Protein AF-A0AAV0GPU8-F1 (afdb_monomer_lite)

Foldseek 3Di:
DDDDDDDDDDPPPPPPPPPPVQPPFPKDKDKFKDPKDWDDAQAKAWDKAWQGDDDADWWFWFWKAKFKAFPVRHGDDCLFKWFLKKFKWKWKDFPPDDPDTHIQAFPAPQDDPFRRGQDMDTPVCHPPTGGDDPPEGATDNDDPPRMGMIMMMTTIMTGNPQAPDSVCSSQLQLVQKPDDDDDPCGGDDNSRYHGIGGHGPPPDGDDIGIMIMMMMIIIGRDDPPSHDHDTGYDDAPQQPVDDDPPDSVRGDD

Secondary structure (DSSP, 8-state):
---------------------------EEEEEEPSPEEE-TTBEEEEEEES-----SSEEEEEEEEEEEETTSPBPPTTTEEEEEEEEEEEEEETT--S--EEEP-SSSSTTTTS--SEEE-GGGTT---PPPTTEEEEES-PPTTEEEEEEEEEEEEE-TTBS-HHHHHTTBGGGBT----SS--BSGGGS-TT-BBPBPTT-----EEEEEEEEEEEEE--TTTSEEPPP----TT-----BTTB-TT---

Organism: NCBI:txid586396

Sequence (253 aa):
MGHQFTRAHLLLVLIIASAVASRAHKLKSATFLSPELVLAPGSVTNTFHYNVDFPTGHIGIKSFHVEPVDSSGRPIPLYDTYLHHWALNRYVIPKGGSDSANFVRNDGICQGNILGQHYGSGSETRRTATFLPDPYAIEIGNPEEGFEERWMLGIHAIDTRGVVDGQGCRECFCELYNVTIGGGYDGGLKCCEDGDQCRVKLGFQGRKRSVYLRYTVKWVDWVDGEFLPVKVFIADVTDTGERDMTETTGCQV

Structure (mmCIF, N/CA/C/O backbone):
data_AF-A0AAV0GPU8-F1
#
_entry.id   AF-A0AAV0GPU8-F1
#
loop_
_atom_site.group_PDB
_atom_site.id
_atom_site.type_symbol
_atom_site.label_atom_id
_atom_site.label_alt_id
_atom_site.label_comp_id
_atom_site.label_asym_id
_atom_site.label_entity_id
_atom_site.label_seq_id
_atom_site.pdbx_PDB_ins_code
_atom_site.Cartn_x
_atom_site.Cartn_y
_atom_site.Cartn_z
_atom_site.occupancy
_atom_site.B_iso_or_equiv
_atom_site.auth_seq_id
_atom_site.auth_comp_id
_atom_site.auth_asym_id
_atom_site.auth_atom_id
_atom_site.pdbx_PDB_model_num
ATOM 1 N N . MET A 1 1 ? -10.498 -19.547 -85.428 1.00 42.62 1 MET A N 1
ATOM 2 C CA . MET A 1 1 ? -9.504 -19.998 -84.430 1.00 42.62 1 MET A CA 1
ATOM 3 C C . MET A 1 1 ? -9.064 -18.787 -83.633 1.00 42.62 1 MET A C 1
ATOM 5 O O . MET A 1 1 ? -8.475 -17.887 -84.208 1.00 42.62 1 MET A O 1
ATOM 9 N N . GLY A 1 2 ? -9.415 -18.728 -82.354 1.00 39.69 2 GLY A N 1
ATOM 10 C CA . GLY A 1 2 ? -9.043 -17.627 -81.469 1.00 39.69 2 GLY A CA 1
ATOM 11 C C . GLY A 1 2 ? -9.416 -17.996 -80.041 1.00 39.69 2 GLY A C 1
ATOM 12 O O . GLY A 1 2 ? -10.535 -17.740 -79.616 1.00 39.69 2 GLY A O 1
ATOM 13 N N . HIS A 1 3 ? -8.511 -18.675 -79.337 1.00 40.47 3 HIS A N 1
ATOM 14 C CA . HIS A 1 3 ? -8.672 -18.981 -77.918 1.00 40.47 3 HIS A CA 1
ATOM 15 C C . HIS A 1 3 ? -8.201 -17.780 -77.094 1.00 40.47 3 HIS A C 1
ATOM 17 O O . HIS A 1 3 ? -7.010 -17.474 -77.065 1.00 40.47 3 HIS A O 1
ATOM 23 N N . GLN A 1 4 ? -9.130 -17.105 -76.415 1.00 45.94 4 GLN A N 1
ATOM 24 C CA . GLN A 1 4 ? -8.799 -16.194 -75.322 1.00 45.94 4 GLN A CA 1
ATOM 25 C C . GLN A 1 4 ? -8.493 -17.023 -74.072 1.00 45.94 4 GLN A C 1
ATOM 27 O O . GLN A 1 4 ? -9.371 -17.681 -73.519 1.00 45.94 4 GLN A O 1
ATOM 32 N N . PHE A 1 5 ? -7.236 -16.994 -73.633 1.00 44.53 5 PHE A N 1
ATOM 33 C CA . PHE A 1 5 ? -6.837 -17.482 -72.319 1.00 44.53 5 PHE A CA 1
ATOM 34 C C . PHE A 1 5 ? -7.087 -16.380 -71.288 1.00 44.53 5 PHE A C 1
ATOM 36 O O . PHE A 1 5 ? -6.359 -15.388 -71.232 1.00 44.53 5 PHE A O 1
ATOM 43 N N . THR A 1 6 ? -8.102 -16.552 -70.447 1.00 48.44 6 THR A N 1
ATOM 44 C CA . THR A 1 6 ? -8.252 -15.780 -69.211 1.00 48.44 6 THR A CA 1
ATOM 45 C C . THR A 1 6 ? -7.120 -16.144 -68.249 1.00 48.44 6 THR A C 1
ATOM 47 O O . THR A 1 6 ? -7.069 -17.257 -67.728 1.00 48.44 6 THR A O 1
ATOM 50 N N . ARG A 1 7 ? -6.197 -15.205 -68.008 1.00 47.41 7 ARG A N 1
ATOM 51 C CA . ARG A 1 7 ? -5.204 -15.301 -66.932 1.00 47.41 7 ARG A CA 1
ATOM 52 C C . ARG A 1 7 ? -5.901 -15.057 -65.594 1.00 47.41 7 ARG A C 1
ATOM 54 O O . ARG A 1 7 ? -6.276 -13.930 -65.287 1.00 47.41 7 ARG A O 1
ATOM 61 N N . ALA A 1 8 ? -6.063 -16.111 -64.802 1.00 47.62 8 ALA A N 1
ATOM 62 C CA . ALA A 1 8 ? -6.413 -15.987 -63.395 1.00 47.62 8 ALA A CA 1
ATOM 63 C C . ALA A 1 8 ? -5.166 -15.529 -62.623 1.00 47.62 8 ALA A C 1
ATOM 65 O O . ALA A 1 8 ? -4.185 -16.264 -62.515 1.00 47.62 8 ALA A O 1
ATOM 66 N N . HIS A 1 9 ? -5.184 -14.298 -62.117 1.00 49.62 9 HIS A N 1
ATOM 67 C CA . HIS A 1 9 ? -4.180 -13.820 -61.175 1.00 49.62 9 HIS A CA 1
ATOM 68 C C . HIS A 1 9 ? -4.543 -14.340 -59.781 1.00 49.62 9 HIS A C 1
ATOM 70 O O . HIS A 1 9 ? -5.477 -13.852 -59.149 1.00 49.62 9 HIS A O 1
ATOM 76 N N . LEU A 1 10 ? -3.826 -15.366 -59.324 1.00 41.41 10 LEU A N 1
ATOM 77 C CA . LEU A 1 10 ? -3.923 -15.866 -57.958 1.00 41.41 10 LEU A CA 1
ATOM 78 C C . LEU A 1 10 ? -3.224 -14.858 -57.032 1.00 41.41 10 LEU A C 1
ATOM 80 O O . LEU A 1 10 ? -1.996 -14.779 -57.010 1.00 41.41 10 LEU A O 1
ATOM 84 N N . LEU A 1 11 ? -4.001 -14.054 -56.304 1.00 48.53 11 LEU A N 1
ATOM 85 C CA . LEU A 1 11 ? -3.480 -13.195 -55.244 1.00 48.53 11 LEU A CA 1
ATOM 86 C C . LEU A 1 11 ? -3.115 -14.092 -54.051 1.00 48.53 11 LEU A C 1
ATOM 88 O O . LEU A 1 11 ? -3.982 -14.525 -53.294 1.00 48.53 11 LEU A O 1
ATOM 92 N N . LEU A 1 12 ? -1.831 -14.417 -53.909 1.00 42.19 12 LEU A N 1
ATOM 93 C CA . LEU A 1 12 ? -1.317 -15.119 -52.739 1.00 42.19 12 LEU A CA 1
ATOM 94 C C . LEU A 1 12 ? -1.221 -14.112 -51.584 1.00 42.19 12 LEU A C 1
ATOM 96 O O . LEU A 1 12 ? -0.226 -13.405 -51.440 1.00 42.19 12 LEU A O 1
ATOM 100 N N . VAL A 1 13 ? -2.277 -14.014 -50.777 1.00 50.06 13 VAL A N 1
ATOM 101 C CA . VAL A 1 13 ? -2.217 -13.308 -49.493 1.00 50.06 13 VAL A CA 1
ATOM 102 C C . VAL A 1 13 ? -1.369 -14.168 -48.560 1.00 50.06 13 VAL A C 1
ATOM 104 O O . VAL A 1 13 ? -1.842 -15.169 -48.024 1.00 50.06 13 VAL A O 1
ATOM 107 N N . LEU A 1 14 ? -0.093 -13.805 -48.398 1.00 42.97 14 LEU A N 1
ATOM 108 C CA . LEU A 1 14 ? 0.735 -14.323 -47.314 1.00 42.97 14 LEU A CA 1
ATOM 109 C C . LEU A 1 14 ? 0.126 -13.818 -46.000 1.00 42.97 14 LEU A C 1
ATOM 111 O O . LEU A 1 14 ? 0.432 -12.725 -45.529 1.00 42.97 14 LEU A O 1
ATOM 115 N N . ILE A 1 15 ? -0.756 -14.616 -45.402 1.00 49.94 15 ILE A N 1
ATOM 116 C CA . ILE A 1 15 ? -1.026 -14.506 -43.975 1.00 49.94 15 ILE A CA 1
ATOM 117 C C . ILE A 1 15 ? 0.251 -15.016 -43.317 1.00 49.94 15 ILE A C 1
ATOM 119 O O . ILE A 1 15 ? 0.437 -16.220 -43.142 1.00 49.94 15 ILE A O 1
ATOM 123 N N . ILE A 1 16 ? 1.169 -14.099 -43.009 1.00 48.34 16 ILE A N 1
ATOM 124 C CA . ILE A 1 16 ? 2.205 -14.371 -42.022 1.00 48.34 16 ILE A CA 1
ATOM 125 C C . ILE A 1 16 ? 1.431 -14.515 -40.715 1.00 48.34 16 ILE A C 1
ATOM 127 O O . ILE A 1 16 ? 1.182 -13.547 -40.002 1.00 48.34 16 ILE A O 1
ATOM 131 N N . ALA A 1 17 ? 0.972 -15.734 -40.438 1.00 47.00 17 ALA A N 1
ATOM 132 C CA . ALA A 1 17 ? 0.721 -16.146 -39.080 1.00 47.00 17 ALA A CA 1
ATOM 133 C C . ALA A 1 17 ? 2.093 -16.070 -38.422 1.00 47.00 17 ALA A C 1
ATOM 135 O O . ALA A 1 17 ? 2.889 -17.006 -38.503 1.00 47.00 17 ALA A O 1
ATOM 136 N N . SER A 1 18 ? 2.407 -14.906 -37.854 1.00 47.19 18 SER A N 1
ATOM 137 C CA . SER A 1 18 ? 3.451 -14.790 -36.860 1.00 47.19 18 SER A CA 1
ATOM 138 C C . SER A 1 18 ? 3.007 -15.722 -35.748 1.00 47.19 18 SER A C 1
ATOM 140 O O . SER A 1 18 ? 2.259 -15.339 -34.852 1.00 47.19 18 SER A O 1
ATOM 142 N N . ALA A 1 19 ? 3.416 -16.986 -35.839 1.00 44.56 19 ALA A N 1
ATOM 143 C CA . ALA A 1 19 ? 3.635 -17.783 -34.664 1.00 44.56 19 ALA A CA 1
ATOM 144 C C . ALA A 1 19 ? 4.675 -16.977 -33.893 1.00 44.56 19 ALA A C 1
ATOM 146 O O . ALA A 1 19 ? 5.876 -17.096 -34.132 1.00 44.56 19 ALA A O 1
ATOM 147 N N . VAL A 1 20 ? 4.198 -16.069 -33.038 1.00 50.16 20 VAL A N 1
ATOM 148 C CA . VAL A 1 20 ? 4.979 -15.601 -31.910 1.00 50.16 20 VAL A CA 1
ATOM 149 C C . VAL A 1 20 ? 5.205 -16.888 -31.147 1.00 50.16 20 VAL A C 1
ATOM 151 O O . VAL A 1 20 ? 4.347 -17.346 -30.396 1.00 50.16 20 VAL A O 1
ATOM 154 N N . ALA A 1 21 ? 6.299 -17.572 -31.476 1.00 43.62 21 ALA A N 1
ATOM 155 C CA . ALA A 1 21 ? 6.833 -18.601 -30.630 1.00 43.62 21 ALA A CA 1
ATOM 156 C C . ALA A 1 21 ? 7.016 -17.871 -29.310 1.00 43.62 21 ALA A C 1
ATOM 158 O O . ALA A 1 21 ? 7.894 -17.016 -29.208 1.00 43.62 21 ALA A O 1
ATOM 159 N N . SER A 1 22 ? 6.109 -18.102 -28.358 1.00 51.22 22 SER A N 1
ATOM 160 C CA . SER A 1 22 ? 6.265 -17.587 -27.013 1.00 51.22 22 SER A CA 1
ATOM 161 C C . SER A 1 22 ? 7.576 -18.187 -26.545 1.00 51.22 22 SER A C 1
ATOM 163 O O . SER A 1 22 ? 7.643 -19.371 -26.194 1.00 51.22 22 SER A O 1
ATOM 165 N N . ARG A 1 23 ? 8.658 -17.414 -26.630 1.00 55.59 23 ARG A N 1
ATOM 166 C CA . ARG A 1 23 ? 9.856 -17.728 -25.881 1.00 55.59 23 ARG A CA 1
ATOM 167 C C . ARG A 1 23 ? 9.347 -17.764 -24.455 1.00 55.59 23 ARG A C 1
ATOM 169 O O . ARG A 1 23 ? 8.841 -16.768 -23.958 1.00 55.59 23 ARG A O 1
ATOM 176 N N . ALA A 1 24 ? 9.322 -18.949 -23.857 1.00 62.19 24 ALA A N 1
ATOM 177 C CA . ALA A 1 24 ? 8.854 -19.084 -22.492 1.00 62.19 24 ALA A CA 1
ATOM 178 C C . ALA A 1 24 ? 9.872 -18.347 -21.617 1.00 62.19 24 ALA A C 1
ATOM 180 O O . ALA A 1 24 ? 10.906 -18.906 -21.248 1.00 62.19 24 ALA A O 1
ATOM 181 N N . HIS A 1 25 ? 9.629 -17.061 -21.365 1.00 78.06 25 HIS A N 1
ATOM 182 C CA . HIS A 1 25 ? 10.464 -16.276 -20.477 1.00 78.06 25 HIS A CA 1
ATOM 183 C C . HIS A 1 25 ? 10.394 -16.916 -19.102 1.00 78.06 25 HIS A C 1
ATOM 185 O O . HIS A 1 25 ? 9.326 -17.313 -18.624 1.00 78.06 25 HIS A O 1
ATOM 191 N N . LYS A 1 26 ? 11.555 -17.069 -18.466 1.00 89.31 26 LYS A N 1
ATOM 192 C CA . LYS A 1 26 ? 11.623 -17.678 -17.144 1.00 89.31 26 LYS A CA 1
ATOM 193 C C . LYS A 1 26 ? 10.943 -16.743 -16.149 1.00 89.31 26 LYS A C 1
ATOM 195 O O . LYS A 1 26 ? 11.541 -15.766 -15.710 1.00 89.31 26 LYS A O 1
ATOM 200 N N . LEU A 1 27 ? 9.708 -17.072 -15.781 1.00 96.00 27 LEU A N 1
ATOM 201 C CA . LEU A 1 27 ? 8.980 -16.379 -14.729 1.00 96.00 27 LEU A CA 1
ATOM 202 C C . LEU A 1 27 ? 9.707 -16.589 -13.393 1.00 96.00 27 LEU A C 1
ATOM 204 O O . LEU A 1 27 ? 9.864 -17.717 -12.920 1.00 96.00 27 LEU A O 1
ATOM 208 N N . LYS A 1 28 ? 10.162 -15.493 -12.795 1.00 97.69 28 LYS A N 1
ATOM 209 C CA . LYS A 1 28 ? 10.799 -15.438 -11.477 1.00 97.69 28 LYS A CA 1
ATOM 210 C C . LYS A 1 28 ? 9.767 -15.054 -10.423 1.00 97.69 28 LYS A C 1
ATOM 212 O O . LYS A 1 28 ? 8.727 -14.476 -10.741 1.00 97.69 28 LYS A O 1
ATOM 217 N N . SER A 1 29 ? 10.038 -15.393 -9.166 1.00 97.81 29 SER A N 1
ATOM 218 C CA . SER A 1 29 ? 9.201 -14.991 -8.039 1.00 97.81 29 SER A CA 1
ATOM 219 C C . SER A 1 29 ? 10.018 -14.869 -6.759 1.00 97.81 29 SER A C 1
ATOM 221 O O . SER A 1 29 ? 10.948 -15.643 -6.539 1.00 97.81 29 SER A O 1
ATOM 223 N N . ALA A 1 30 ? 9.645 -13.913 -5.917 1.00 97.88 30 ALA A N 1
ATOM 224 C CA . ALA A 1 30 ? 10.171 -13.717 -4.575 1.00 97.88 30 ALA A CA 1
ATOM 225 C C . ALA A 1 30 ? 9.060 -13.191 -3.673 1.00 97.88 30 ALA A C 1
ATOM 227 O O . ALA A 1 30 ? 8.083 -12.597 -4.138 1.00 97.88 30 ALA A O 1
ATOM 228 N N . THR A 1 31 ? 9.216 -13.455 -2.382 1.00 97.88 31 THR A N 1
ATOM 229 C CA . THR A 1 31 ? 8.299 -13.023 -1.334 1.00 97.88 31 THR A CA 1
ATOM 230 C C . THR A 1 31 ? 9.079 -12.252 -0.289 1.00 97.88 31 THR A C 1
ATOM 232 O O . THR A 1 31 ? 10.146 -12.697 0.129 1.00 97.88 31 THR A O 1
ATOM 235 N N . PHE A 1 32 ? 8.514 -11.134 0.137 1.00 97.19 32 PHE A N 1
ATOM 236 C CA . PHE A 1 32 ? 9.108 -10.190 1.069 1.00 97.19 32 PHE A CA 1
ATOM 237 C C . PHE A 1 32 ? 8.114 -9.881 2.192 1.00 97.19 32 PHE A C 1
ATOM 239 O O . PHE A 1 32 ? 6.919 -10.189 2.088 1.00 97.19 32 PHE A O 1
ATOM 246 N N . LEU A 1 33 ? 8.611 -9.272 3.265 1.00 97.56 33 LEU A N 1
ATOM 247 C CA . LEU A 1 33 ? 7.815 -8.813 4.400 1.00 97.56 33 LEU A CA 1
ATOM 248 C C . LEU A 1 33 ? 8.060 -7.322 4.623 1.00 97.56 33 LEU A C 1
ATOM 250 O O . LEU A 1 33 ? 9.171 -6.832 4.432 1.00 97.56 33 LEU A O 1
ATOM 254 N N . SER A 1 34 ? 7.022 -6.602 5.039 1.00 97.19 34 SER A N 1
ATOM 255 C CA . SER A 1 34 ? 7.186 -5.269 5.617 1.00 97.19 34 SER A CA 1
ATOM 256 C C . SER A 1 34 ? 7.957 -5.335 6.942 1.00 97.19 34 SER A C 1
ATOM 258 O O . SER A 1 34 ? 8.063 -6.408 7.547 1.00 97.19 34 SER A O 1
ATOM 260 N N . PRO A 1 35 ? 8.407 -4.185 7.468 1.00 96.38 35 PRO A N 1
ATOM 261 C CA . PRO A 1 35 ? 8.665 -4.045 8.896 1.00 96.38 35 PRO A CA 1
ATOM 262 C C . PRO A 1 35 ? 7.457 -4.472 9.748 1.00 96.38 35 PRO A C 1
ATOM 264 O O . PRO A 1 35 ? 6.322 -4.546 9.266 1.00 96.38 35 PRO A O 1
ATOM 267 N N . GLU A 1 36 ? 7.718 -4.785 11.015 1.00 96.75 36 GLU A N 1
ATOM 268 C CA . GLU A 1 36 ? 6.694 -5.228 11.962 1.00 96.75 36 GLU A CA 1
ATOM 269 C C . GLU A 1 36 ? 5.686 -4.117 12.278 1.00 96.75 36 GLU A C 1
ATOM 271 O O . GLU A 1 36 ? 6.060 -2.990 12.600 1.00 96.75 36 GLU A O 1
ATOM 276 N N . LEU A 1 37 ? 4.403 -4.477 12.263 1.00 96.31 37 LEU A N 1
ATOM 277 C CA . LEU A 1 37 ? 3.282 -3.646 12.687 1.00 96.31 37 LEU A CA 1
ATOM 278 C C . LEU A 1 37 ? 2.729 -4.216 13.997 1.00 96.31 37 LEU A C 1
ATOM 280 O O . LEU A 1 37 ? 2.166 -5.314 14.022 1.00 96.31 37 LEU A O 1
ATOM 284 N N . VAL A 1 38 ? 2.886 -3.492 15.104 1.00 96.62 38 VAL A N 1
ATOM 285 C CA . VAL A 1 38 ? 2.405 -3.947 16.418 1.00 96.62 38 VAL A CA 1
ATOM 286 C C . VAL A 1 38 ? 1.000 -3.410 16.663 1.00 96.62 38 VAL A C 1
ATOM 288 O O . VAL A 1 38 ? 0.825 -2.243 16.998 1.00 96.62 38 VAL A O 1
ATOM 291 N N . LEU A 1 39 ? -0.004 -4.280 16.550 1.00 96.56 39 LEU A N 1
ATOM 292 C CA . LEU A 1 39 ? -1.413 -3.895 16.638 1.00 96.56 39 LEU A CA 1
ATOM 293 C C . LEU A 1 39 ? -2.081 -4.402 17.922 1.00 96.56 39 LEU A C 1
ATOM 295 O O . LEU A 1 39 ? -2.012 -5.589 18.265 1.00 96.56 39 LEU A O 1
ATOM 299 N N . ALA A 1 40 ? -2.755 -3.493 18.622 1.00 96.69 40 ALA A N 1
ATOM 300 C CA . ALA A 1 40 ? -3.659 -3.762 19.738 1.00 96.69 40 ALA A CA 1
ATOM 301 C C . ALA A 1 40 ? -5.121 -3.728 19.249 1.00 96.69 40 ALA A C 1
ATOM 303 O O . ALA A 1 40 ? -5.382 -3.198 18.178 1.00 96.69 40 ALA A O 1
ATOM 304 N N . PRO A 1 41 ? -6.101 -4.250 20.003 1.00 97.31 41 PRO A N 1
ATOM 305 C CA . PRO A 1 41 ? -7.515 -4.104 19.645 1.00 97.31 41 PRO A CA 1
ATOM 306 C C . PRO A 1 41 ? -7.911 -2.653 19.342 1.00 97.31 41 PRO A C 1
ATOM 308 O O . PRO A 1 41 ? -7.678 -1.764 20.164 1.00 97.31 41 PRO A O 1
ATOM 311 N N . GLY A 1 42 ? -8.510 -2.420 18.175 1.00 96.56 42 GLY A N 1
ATOM 312 C CA . GLY A 1 42 ? -8.924 -1.099 17.704 1.00 96.56 42 GLY A CA 1
ATOM 313 C C . GLY A 1 42 ? -7.801 -0.228 17.141 1.00 96.56 42 GLY A C 1
ATOM 314 O O . GLY A 1 42 ? -8.109 0.798 16.548 1.00 96.56 42 GLY A O 1
ATOM 315 N N . SER A 1 43 ? -6.520 -0.576 17.315 1.00 96.56 43 SER A N 1
ATOM 316 C CA . SER A 1 43 ? -5.425 0.314 16.911 1.00 96.56 43 SER A CA 1
ATOM 317 C C . SER A 1 43 ? -5.312 0.430 15.395 1.00 96.56 43 SER A C 1
ATOM 319 O O . SER A 1 43 ? -5.439 -0.571 14.680 1.00 96.56 43 SER A O 1
ATOM 321 N N . VAL A 1 44 ? -4.967 1.629 14.949 1.00 96.00 44 VAL A N 1
ATOM 322 C CA . VAL A 1 44 ? -4.669 1.975 13.566 1.00 96.00 44 VAL A CA 1
ATOM 323 C C . VAL A 1 44 ? -3.160 2.060 13.382 1.00 96.00 44 VAL A C 1
ATOM 325 O O . VAL A 1 44 ? -2.442 2.601 14.222 1.00 96.00 44 VAL A O 1
ATOM 328 N N . THR A 1 45 ? -2.681 1.535 12.260 1.00 95.12 45 THR A N 1
ATOM 329 C CA . THR A 1 45 ? -1.391 1.930 11.700 1.00 95.12 45 THR A CA 1
ATOM 330 C C . THR A 1 45 ? -1.617 2.623 10.368 1.00 95.12 45 THR A C 1
ATOM 332 O O . THR A 1 45 ? -2.475 2.199 9.591 1.00 95.12 45 THR A O 1
ATOM 335 N N . ASN A 1 46 ? -0.866 3.686 10.117 1.00 94.25 46 ASN A N 1
ATOM 336 C CA . ASN A 1 46 ? -0.794 4.390 8.844 1.00 94.25 46 ASN A CA 1
ATOM 337 C C . ASN A 1 46 ? 0.663 4.810 8.602 1.00 94.25 46 ASN A C 1
ATOM 339 O O . ASN A 1 46 ? 1.061 5.950 8.827 1.00 94.25 46 ASN A O 1
ATOM 343 N N . THR A 1 47 ? 1.492 3.841 8.225 1.00 94.94 47 THR A N 1
ATOM 344 C CA . THR A 1 47 ? 2.954 3.977 8.208 1.00 94.94 47 THR A CA 1
ATOM 345 C C . THR A 1 47 ? 3.520 3.939 6.796 1.00 94.94 47 THR A C 1
ATOM 347 O O . THR A 1 47 ? 2.971 3.299 5.902 1.00 94.94 47 THR A O 1
ATOM 350 N N . PHE A 1 48 ? 4.659 4.609 6.599 1.00 94.44 48 PHE A N 1
ATOM 351 C CA . PHE A 1 48 ? 5.398 4.632 5.336 1.00 94.44 48 PHE A CA 1
ATOM 352 C C . PHE A 1 48 ? 6.806 4.073 5.548 1.00 94.44 48 PHE A C 1
ATOM 354 O O . PHE A 1 48 ? 7.621 4.651 6.269 1.00 94.44 48 PHE A O 1
ATOM 361 N N . HIS A 1 49 ? 7.108 2.947 4.909 1.00 95.69 49 HIS A N 1
ATOM 362 C CA . HIS A 1 49 ? 8.397 2.271 5.008 1.00 95.69 49 HIS A CA 1
ATOM 363 C C . HIS A 1 49 ? 9.212 2.507 3.741 1.00 95.69 49 HIS A C 1
ATOM 365 O O . HIS A 1 49 ? 8.814 2.086 2.660 1.00 95.69 49 HIS A O 1
ATOM 371 N N . TYR A 1 50 ? 10.357 3.171 3.869 1.00 94.38 50 TYR A N 1
ATOM 372 C CA . TYR A 1 50 ? 11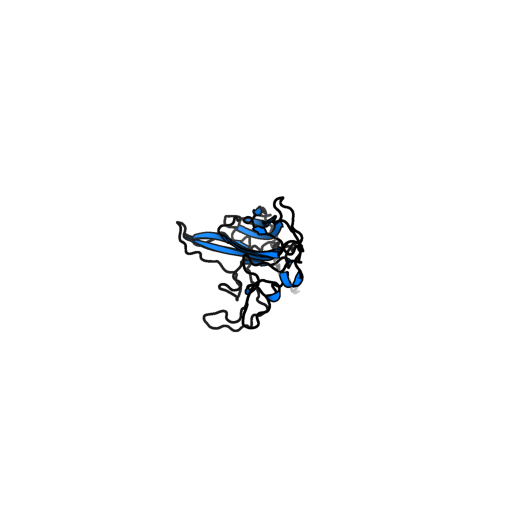.255 3.476 2.754 1.00 94.38 50 TYR A CA 1
ATOM 373 C C . TYR A 1 50 ? 12.327 2.403 2.589 1.00 94.38 50 TYR A C 1
ATOM 375 O O . TYR A 1 50 ? 12.736 1.774 3.564 1.00 94.38 50 TYR A O 1
ATOM 383 N N . ASN A 1 51 ? 12.842 2.267 1.366 1.00 93.75 51 ASN A N 1
ATOM 384 C CA . ASN A 1 51 ? 13.874 1.295 1.003 1.00 93.75 51 ASN A CA 1
ATOM 385 C C . ASN A 1 51 ? 13.454 -0.153 1.315 1.00 93.75 51 ASN A C 1
ATOM 387 O O . ASN A 1 51 ? 14.260 -0.936 1.813 1.00 93.75 51 ASN A O 1
ATOM 391 N N . VAL A 1 52 ? 12.186 -0.496 1.062 1.00 95.31 52 VAL A N 1
ATOM 392 C CA . VAL A 1 52 ? 11.727 -1.883 1.217 1.00 95.31 52 VAL A CA 1
ATOM 393 C C . VAL A 1 52 ? 12.353 -2.781 0.155 1.00 95.31 52 VAL A C 1
ATOM 395 O O . VAL A 1 52 ? 12.610 -2.342 -0.969 1.00 95.31 52 VAL A O 1
ATOM 398 N N . ASP A 1 53 ? 12.571 -4.045 0.512 1.00 95.75 53 ASP A N 1
ATOM 399 C CA . ASP A 1 53 ? 13.107 -5.035 -0.414 1.00 95.75 53 ASP A CA 1
ATOM 400 C C . ASP A 1 53 ? 12.175 -5.235 -1.612 1.00 95.75 53 ASP A C 1
ATOM 402 O O . ASP A 1 53 ? 10.961 -5.392 -1.485 1.00 95.75 53 ASP A O 1
ATOM 406 N N . PHE A 1 54 ? 12.751 -5.263 -2.807 1.00 95.06 54 PHE A N 1
ATOM 407 C CA . PHE A 1 54 ? 12.002 -5.459 -4.039 1.00 95.06 54 PHE A CA 1
ATOM 408 C C . PHE A 1 54 ? 12.893 -6.128 -5.091 1.00 95.06 54 PHE A C 1
ATOM 410 O O . PHE A 1 54 ? 14.118 -5.991 -5.012 1.00 95.06 54 PHE A O 1
ATOM 417 N N . PRO A 1 55 ? 12.341 -6.868 -6.075 1.00 95.44 55 PRO A N 1
ATOM 418 C CA . PRO A 1 55 ? 13.143 -7.394 -7.172 1.00 95.44 55 PRO A CA 1
ATOM 419 C C . PRO A 1 55 ? 13.936 -6.292 -7.880 1.00 95.44 55 PRO A C 1
ATOM 421 O O . PRO A 1 55 ? 13.402 -5.228 -8.182 1.00 95.44 55 PRO A O 1
ATOM 424 N N . THR A 1 56 ? 15.214 -6.563 -8.138 1.00 92.44 56 THR A N 1
ATOM 425 C CA . THR A 1 56 ? 16.154 -5.612 -8.738 1.00 92.44 56 THR A CA 1
ATOM 426 C C . THR A 1 56 ? 16.493 -5.980 -10.183 1.00 92.44 56 THR A C 1
ATOM 428 O O . THR A 1 56 ? 16.256 -7.105 -10.631 1.00 92.44 56 THR A O 1
ATOM 431 N N . GLY A 1 57 ? 17.095 -5.025 -10.896 1.00 93.69 57 GLY A N 1
ATOM 432 C CA . GLY A 1 57 ? 17.430 -5.135 -12.315 1.00 93.69 57 GLY A CA 1
ATOM 433 C C . GLY A 1 57 ? 16.332 -4.573 -13.217 1.00 93.69 57 GLY A C 1
ATOM 434 O O . GLY A 1 57 ? 15.269 -4.184 -12.743 1.00 93.69 57 GLY A O 1
ATOM 435 N N . HIS A 1 58 ? 16.602 -4.543 -14.520 1.00 96.06 58 HIS A N 1
ATOM 436 C CA . HIS A 1 58 ? 15.628 -4.133 -15.529 1.00 96.06 58 HIS A CA 1
ATOM 437 C C . HIS A 1 58 ? 14.667 -5.291 -15.797 1.00 96.06 58 HIS A C 1
ATOM 439 O O . HIS A 1 58 ? 15.050 -6.323 -16.358 1.00 96.06 58 HIS A O 1
ATOM 445 N N . ILE A 1 59 ? 13.436 -5.168 -15.302 1.00 96.69 59 ILE A N 1
ATOM 446 C CA . ILE A 1 59 ? 12.482 -6.280 -15.252 1.00 96.69 59 ILE A CA 1
ATOM 447 C C . ILE A 1 59 ? 11.075 -5.850 -15.658 1.00 96.69 59 ILE A C 1
ATOM 449 O O . ILE A 1 59 ? 10.686 -4.691 -15.530 1.00 96.69 59 ILE A O 1
ATOM 453 N N . GLY A 1 60 ? 10.292 -6.831 -16.105 1.00 96.62 60 GLY A N 1
ATOM 454 C CA . GLY A 1 60 ? 8.857 -6.697 -16.328 1.00 96.62 60 GLY A CA 1
ATOM 455 C C . GLY A 1 60 ? 8.070 -7.384 -15.216 1.00 96.62 60 GLY A C 1
ATOM 456 O O . GLY A 1 60 ? 8.097 -8.613 -15.102 1.00 96.62 60 GLY A O 1
ATOM 457 N N . ILE A 1 61 ? 7.339 -6.628 -14.397 1.00 96.06 61 ILE A N 1
ATOM 458 C CA . ILE A 1 61 ? 6.448 -7.206 -13.385 1.00 96.06 61 ILE A CA 1
ATOM 459 C C . ILE A 1 61 ? 5.250 -7.847 -14.085 1.00 96.06 61 ILE A C 1
ATOM 461 O O . ILE A 1 61 ? 4.605 -7.250 -14.948 1.00 96.06 61 ILE A O 1
ATOM 465 N N . LYS A 1 62 ? 4.952 -9.082 -13.679 1.00 96.25 62 LYS A N 1
ATOM 466 C CA . LYS A 1 62 ? 3.861 -9.908 -14.202 1.00 96.25 62 LYS A CA 1
ATOM 467 C C . LYS A 1 62 ? 2.726 -10.071 -13.204 1.00 96.25 62 LYS A C 1
ATOM 469 O O . LYS A 1 62 ? 1.598 -10.259 -13.627 1.00 96.25 62 LYS A O 1
ATOM 474 N N . SER A 1 63 ? 2.995 -10.041 -11.899 1.00 94.31 63 SER A N 1
ATOM 475 C CA . SER A 1 63 ? 1.945 -10.041 -10.872 1.00 94.31 63 SER A CA 1
ATOM 476 C C . SER A 1 63 ? 2.473 -9.537 -9.539 1.00 94.31 63 SER A C 1
ATOM 478 O O . SER A 1 63 ? 3.632 -9.794 -9.200 1.00 94.31 63 SER A O 1
ATOM 480 N N . PHE A 1 64 ? 1.587 -8.951 -8.744 1.00 92.25 64 PHE A N 1
ATOM 481 C CA . PHE A 1 64 ? 1.866 -8.517 -7.381 1.00 92.25 64 PHE A CA 1
ATOM 482 C C . PHE A 1 64 ? 0.746 -8.988 -6.450 1.00 92.25 64 PHE A C 1
ATOM 484 O O . PHE A 1 64 ? -0.430 -8.733 -6.714 1.00 92.25 64 PHE A O 1
ATOM 491 N N . HIS A 1 65 ? 1.093 -9.714 -5.390 1.00 92.75 65 HIS A N 1
ATOM 492 C CA . HIS A 1 65 ? 0.136 -10.253 -4.427 1.00 92.7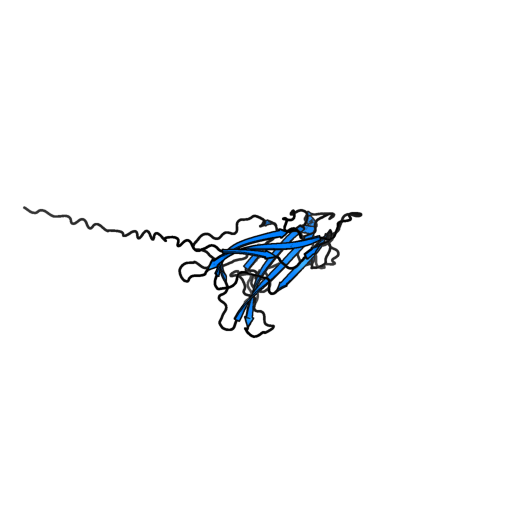5 65 HIS A CA 1
ATOM 493 C C . HIS A 1 65 ? 0.483 -9.792 -3.019 1.00 92.75 65 HIS A C 1
ATOM 495 O O . HIS A 1 65 ? 1.648 -9.852 -2.644 1.00 92.75 65 HIS A O 1
ATOM 501 N N . VAL A 1 66 ? -0.526 -9.394 -2.245 1.00 93.38 66 VAL A N 1
ATOM 502 C CA . VAL A 1 66 ? -0.381 -8.863 -0.887 1.00 93.38 66 VAL A CA 1
ATOM 503 C C . VAL A 1 66 ? -1.272 -9.628 0.078 1.00 93.38 66 VAL A C 1
ATOM 505 O O . VAL A 1 66 ? -2.426 -9.923 -0.231 1.00 93.38 66 VAL A O 1
ATOM 508 N N . GLU A 1 67 ? -0.735 -9.937 1.255 1.00 94.69 67 GLU A N 1
ATOM 509 C CA . GLU A 1 67 ? -1.421 -10.707 2.283 1.00 94.69 67 GLU A CA 1
ATOM 510 C C . GLU A 1 67 ? -0.937 -10.288 3.686 1.00 94.69 67 GLU A C 1
ATOM 512 O O . GLU A 1 67 ? 0.243 -10.473 3.999 1.00 94.69 67 GLU A O 1
ATOM 517 N N . PRO A 1 68 ? -1.813 -9.752 4.557 1.00 95.94 68 PRO A N 1
ATOM 518 C CA . PRO A 1 68 ? -1.492 -9.556 5.968 1.00 95.94 68 PRO A CA 1
ATOM 519 C C . PRO A 1 68 ? -1.266 -10.900 6.662 1.00 95.94 68 PRO A C 1
ATOM 521 O O . PRO A 1 68 ? -2.104 -11.802 6.574 1.00 95.94 68 PRO A O 1
ATOM 524 N N . VAL A 1 69 ? -0.154 -11.038 7.376 1.00 97.75 69 VAL A N 1
ATOM 525 C CA . VAL A 1 69 ? 0.217 -12.275 8.071 1.00 97.75 69 VAL A CA 1
ATOM 526 C C . VAL A 1 69 ? 0.617 -12.031 9.519 1.00 97.75 69 VAL A C 1
ATOM 528 O O . VAL A 1 69 ? 1.091 -10.953 9.874 1.00 97.75 69 VAL A O 1
ATOM 531 N N . ASP A 1 70 ? 0.423 -13.046 10.359 1.00 97.19 70 ASP A N 1
ATOM 532 C CA . ASP A 1 70 ? 0.944 -13.067 11.726 1.00 97.19 70 ASP A CA 1
ATOM 533 C C . ASP A 1 70 ? 2.454 -13.376 11.758 1.00 97.19 70 ASP A C 1
ATOM 535 O O . ASP A 1 70 ? 3.078 -13.667 10.735 1.00 97.19 70 ASP A O 1
ATOM 539 N N . SER A 1 71 ? 3.050 -13.361 12.953 1.00 96.12 71 SER A N 1
ATOM 540 C CA . SER A 1 71 ? 4.467 -13.697 13.165 1.00 96.12 71 SER A CA 1
ATOM 541 C C . SER A 1 71 ? 4.858 -15.125 12.767 1.00 96.12 71 SER A C 1
ATOM 543 O O . SER A 1 71 ? 6.040 -15.421 12.625 1.00 96.12 71 SER A O 1
ATOM 545 N N . SER A 1 72 ? 3.887 -16.021 12.575 1.00 97.00 72 SER A N 1
ATOM 546 C CA . SER A 1 72 ? 4.105 -17.379 12.061 1.00 97.00 72 SER A CA 1
ATOM 547 C C . SER A 1 72 ? 3.921 -17.463 10.539 1.00 97.00 72 SER A C 1
ATOM 549 O O . SER A 1 72 ? 3.942 -18.557 9.976 1.00 97.00 72 SER A O 1
ATOM 551 N N . GLY A 1 73 ? 3.702 -16.331 9.860 1.00 96.81 73 GLY A N 1
ATOM 552 C CA . GLY A 1 73 ? 3.476 -16.253 8.417 1.00 96.81 73 GLY A CA 1
ATOM 553 C C . GLY A 1 73 ? 2.080 -16.700 7.971 1.00 96.81 73 GLY A C 1
ATOM 554 O O . GLY A 1 73 ? 1.861 -16.926 6.770 1.00 96.81 73 GLY A O 1
ATOM 555 N N . ARG A 1 74 ? 1.127 -16.846 8.900 1.00 97.62 74 ARG A N 1
ATOM 556 C CA . ARG A 1 74 ? -0.238 -17.283 8.586 1.00 97.62 74 ARG A CA 1
ATOM 557 C C . ARG A 1 74 ? -1.107 -16.087 8.190 1.00 97.62 74 ARG A C 1
ATOM 559 O O . ARG A 1 74 ? -1.083 -15.082 8.896 1.00 97.62 74 ARG A O 1
ATOM 566 N N . PRO A 1 75 ? -1.895 -16.200 7.104 1.00 96.75 75 PRO A N 1
ATOM 567 C CA . PRO A 1 75 ? -2.891 -15.204 6.713 1.00 96.75 75 PRO A CA 1
ATOM 568 C C . PRO A 1 75 ? -3.791 -14.769 7.872 1.00 96.75 75 PRO A C 1
ATOM 570 O O . PRO A 1 75 ? -4.376 -15.617 8.548 1.00 96.75 75 PRO A O 1
ATOM 573 N N . ILE A 1 76 ? -3.956 -13.461 8.059 1.00 95.94 76 ILE A N 1
ATOM 574 C CA . ILE A 1 76 ? -4.865 -12.914 9.071 1.00 95.94 76 ILE A CA 1
ATOM 575 C C . ILE A 1 76 ? -6.285 -12.810 8.485 1.00 95.94 76 ILE A C 1
ATOM 577 O O . ILE A 1 76 ? -6.461 -12.426 7.320 1.00 95.94 76 ILE A O 1
ATOM 581 N N . PRO A 1 77 ? -7.338 -13.181 9.234 1.00 94.56 77 PRO A N 1
ATOM 582 C CA . PRO A 1 77 ? -8.710 -12.979 8.786 1.00 94.56 77 PRO A CA 1
ATOM 583 C C . PRO A 1 77 ? -9.054 -11.499 8.596 1.00 94.56 77 PRO A C 1
ATOM 585 O O . PRO A 1 77 ? -8.619 -10.639 9.357 1.00 94.56 77 PRO A O 1
ATOM 588 N N . LEU A 1 78 ? -9.889 -11.206 7.597 1.00 92.25 78 LEU A N 1
ATOM 589 C CA . LEU A 1 78 ? -10.269 -9.830 7.267 1.00 92.25 78 LEU A CA 1
ATOM 590 C C . LEU A 1 78 ? -10.993 -9.107 8.417 1.00 92.25 78 LEU A C 1
ATOM 592 O O . LEU A 1 78 ? -10.831 -7.908 8.610 1.00 92.25 78 LEU A O 1
ATOM 596 N N . TYR A 1 79 ? -11.781 -9.857 9.186 1.00 91.88 79 TYR A N 1
ATOM 597 C CA . TYR A 1 79 ? -12.524 -9.359 10.344 1.00 91.88 79 TYR A CA 1
ATOM 598 C C . TYR A 1 79 ? -11.653 -9.163 11.597 1.00 91.88 79 TYR A C 1
ATOM 600 O O . TYR A 1 79 ? -12.167 -8.724 12.621 1.00 91.88 79 TYR A O 1
ATOM 608 N N . ASP A 1 80 ? -10.372 -9.540 11.539 1.00 94.94 80 ASP A N 1
ATOM 609 C CA . ASP A 1 80 ? -9.422 -9.373 12.637 1.00 94.94 80 ASP A CA 1
ATOM 610 C C . ASP A 1 80 ? -8.512 -8.166 12.389 1.00 94.94 80 ASP A C 1
ATOM 612 O O . ASP A 1 80 ? -8.358 -7.314 13.259 1.00 94.94 80 ASP A O 1
ATOM 616 N N . THR A 1 81 ? -7.848 -8.120 11.232 1.00 95.94 81 THR A N 1
ATOM 617 C CA . THR A 1 81 ? -7.082 -6.953 10.774 1.00 95.94 81 THR A CA 1
ATOM 618 C C . THR A 1 81 ? -7.585 -6.589 9.396 1.00 95.94 81 THR A C 1
ATOM 620 O O . THR A 1 81 ? -7.462 -7.377 8.456 1.00 95.94 81 THR A O 1
ATOM 623 N N . TYR A 1 82 ? -8.116 -5.381 9.285 1.00 96.19 82 TYR A N 1
ATOM 624 C CA . TYR A 1 82 ? -8.508 -4.812 8.017 1.00 96.19 82 TYR A CA 1
ATOM 625 C C . TYR A 1 82 ? -7.323 -4.064 7.424 1.00 96.19 82 TYR A C 1
ATOM 627 O O . TYR A 1 82 ? -6.891 -3.061 7.986 1.00 96.19 82 TYR A O 1
ATOM 635 N N . LEU A 1 83 ? -6.772 -4.557 6.316 1.00 95.50 83 LEU A N 1
ATOM 636 C CA . LEU A 1 83 ? -5.824 -3.783 5.520 1.00 95.50 83 LEU A CA 1
ATOM 637 C C . LEU A 1 83 ? -6.650 -2.785 4.715 1.00 95.50 83 LEU A C 1
ATOM 639 O O . LEU A 1 83 ? -7.188 -3.148 3.670 1.00 95.50 83 LEU A O 1
ATOM 643 N N . HIS A 1 84 ? -6.827 -1.585 5.249 1.00 94.00 84 HIS A N 1
ATOM 644 C CA . HIS A 1 84 ? -7.680 -0.584 4.630 1.00 94.00 84 HIS A CA 1
ATOM 645 C C . HIS A 1 84 ? -7.050 -0.099 3.329 1.00 94.00 84 HIS A C 1
ATOM 647 O O . HIS A 1 84 ? -7.700 -0.158 2.295 1.00 94.00 84 HIS A O 1
ATOM 653 N N . HIS A 1 85 ? -5.769 0.277 3.346 1.00 90.88 85 HIS A N 1
ATOM 654 C CA . HIS A 1 85 ? -5.006 0.567 2.136 1.00 90.88 85 HIS A CA 1
ATOM 655 C C . HIS A 1 85 ? -3.575 0.049 2.271 1.00 90.88 85 HIS A C 1
ATOM 657 O O . HIS A 1 85 ? -2.968 0.091 3.337 1.00 90.88 85 HIS A O 1
ATOM 663 N N . TRP A 1 86 ? -2.996 -0.387 1.167 1.00 92.88 86 TRP A N 1
ATOM 664 C CA . TRP A 1 86 ? -1.554 -0.450 0.991 1.00 92.88 86 TRP A CA 1
ATOM 665 C C . TRP A 1 86 ? -1.205 0.266 -0.305 1.00 92.88 86 TRP A C 1
ATOM 667 O O . TRP A 1 86 ? -2.000 0.264 -1.243 1.00 92.88 86 TRP A O 1
ATOM 677 N N . ALA A 1 87 ? -0.026 0.871 -0.368 1.00 92.19 87 ALA A N 1
ATOM 678 C CA . ALA A 1 87 ? 0.458 1.533 -1.569 1.00 92.19 87 ALA A CA 1
ATOM 679 C C . ALA A 1 87 ? 1.958 1.304 -1.718 1.00 92.19 87 ALA A C 1
ATOM 681 O O . ALA A 1 87 ? 2.727 1.570 -0.799 1.00 92.19 87 ALA A O 1
ATOM 682 N N . LEU A 1 88 ? 2.381 0.835 -2.885 1.00 91.19 88 LEU A N 1
ATOM 683 C CA . LEU A 1 88 ? 3.782 0.719 -3.240 1.00 91.19 88 LEU A CA 1
ATOM 684 C C . LEU A 1 88 ? 4.136 1.826 -4.235 1.00 91.19 88 LEU A C 1
ATOM 686 O O . LEU A 1 88 ? 3.599 1.911 -5.345 1.00 91.19 88 LEU A O 1
ATOM 690 N N . ASN A 1 89 ? 5.057 2.678 -3.806 1.00 91.06 89 ASN A N 1
ATOM 691 C CA . ASN A 1 89 ? 5.497 3.855 -4.525 1.00 91.06 89 ASN A CA 1
ATOM 692 C C . ASN A 1 89 ? 6.959 3.694 -4.915 1.00 91.06 89 ASN A C 1
ATOM 694 O O . ASN A 1 89 ? 7.825 3.458 -4.072 1.00 91.06 89 ASN A O 1
ATOM 698 N N . ARG A 1 90 ? 7.223 3.857 -6.204 1.00 91.81 90 ARG A N 1
ATOM 699 C CA . ARG A 1 90 ? 8.573 3.911 -6.745 1.00 91.81 90 ARG A CA 1
ATOM 700 C C . ARG A 1 90 ? 9.131 5.318 -6.570 1.00 91.81 90 ARG A C 1
ATOM 702 O O . ARG A 1 90 ? 8.427 6.294 -6.821 1.00 91.81 90 ARG A O 1
ATOM 709 N N . TYR A 1 91 ? 10.400 5.433 -6.208 1.00 92.25 91 TYR A N 1
ATOM 710 C CA . TYR A 1 91 ? 11.128 6.697 -6.266 1.00 92.25 91 TYR A CA 1
ATOM 711 C C . TYR A 1 91 ? 12.561 6.479 -6.732 1.00 92.25 91 TYR A C 1
ATOM 713 O O . TYR A 1 91 ? 13.105 5.384 -6.612 1.00 92.25 91 TYR A O 1
ATOM 721 N N . VAL A 1 92 ? 13.167 7.528 -7.273 1.00 93.19 92 VAL A N 1
ATOM 722 C CA . VAL A 1 92 ? 14.570 7.530 -7.684 1.00 93.19 92 VAL A CA 1
ATOM 723 C C . VAL A 1 92 ? 15.365 8.520 -6.848 1.00 93.19 92 VAL A C 1
ATOM 725 O O . VAL A 1 92 ? 14.845 9.566 -6.448 1.00 93.19 92 VAL A O 1
ATOM 728 N N . ILE A 1 93 ? 16.627 8.191 -6.590 1.00 92.50 93 ILE A N 1
ATOM 729 C CA . ILE A 1 93 ? 17.586 9.093 -5.945 1.00 92.50 93 ILE A CA 1
ATOM 730 C C . ILE A 1 93 ? 18.899 9.146 -6.739 1.00 92.50 93 ILE A C 1
ATOM 732 O O . ILE A 1 93 ? 19.242 8.164 -7.402 1.00 92.50 93 ILE A O 1
ATOM 736 N N . PRO A 1 94 ? 19.662 10.250 -6.671 1.00 91.50 94 PRO A N 1
ATOM 737 C CA . PRO A 1 94 ? 21.011 10.304 -7.223 1.00 91.50 94 PRO A CA 1
ATOM 738 C C . PRO A 1 94 ? 21.946 9.273 -6.575 1.00 91.50 94 PRO A C 1
ATOM 740 O O . PRO A 1 94 ? 21.999 9.134 -5.347 1.00 91.50 94 PRO A O 1
ATOM 743 N N . LYS A 1 95 ? 22.747 8.591 -7.396 1.00 87.38 95 LYS A N 1
ATOM 744 C CA . LYS A 1 95 ? 23.846 7.734 -6.939 1.00 87.38 95 LYS A CA 1
ATOM 745 C C . LYS A 1 95 ? 24.868 8.597 -6.197 1.00 87.38 95 LYS A C 1
ATOM 747 O O . LYS A 1 95 ? 25.320 9.612 -6.717 1.00 87.38 95 LYS A O 1
ATOM 752 N N . GLY A 1 96 ? 25.247 8.184 -4.989 1.00 79.62 96 GLY A N 1
ATOM 753 C CA . GLY A 1 96 ? 26.174 8.937 -4.132 1.00 79.62 96 GLY A CA 1
ATOM 754 C C . GLY A 1 96 ? 25.524 9.665 -2.951 1.00 79.62 96 GLY A C 1
ATOM 755 O O . GLY A 1 96 ? 26.252 10.222 -2.138 1.00 79.62 96 GLY A O 1
ATOM 756 N N . GLY A 1 97 ? 24.196 9.584 -2.803 1.00 67.31 97 GLY A N 1
ATOM 757 C CA . GLY A 1 97 ? 23.481 10.020 -1.600 1.00 67.31 97 GLY A CA 1
ATOM 758 C C . GLY A 1 97 ? 23.055 11.486 -1.649 1.00 67.31 97 GLY A C 1
ATOM 759 O O . GLY A 1 97 ? 23.842 12.389 -1.386 1.00 67.31 97 GLY A O 1
ATOM 760 N N . SER A 1 98 ? 21.779 11.701 -1.956 1.00 70.06 98 SER A N 1
ATOM 761 C CA . SER A 1 98 ? 21.058 12.965 -1.792 1.00 70.06 98 SER A CA 1
ATOM 762 C C . SER A 1 98 ? 19.725 12.667 -1.108 1.00 70.06 98 SER A C 1
ATOM 764 O O . SER A 1 98 ? 19.129 11.619 -1.367 1.00 70.06 98 SER A O 1
ATOM 766 N N . ASP A 1 99 ? 19.234 13.598 -0.289 1.00 66.69 99 ASP A N 1
ATOM 767 C CA . ASP A 1 99 ? 17.919 13.507 0.361 1.00 66.69 99 ASP A CA 1
ATOM 768 C C . ASP A 1 99 ? 16.753 13.801 -0.607 1.00 66.69 99 ASP A C 1
ATOM 770 O O . ASP A 1 99 ? 15.582 13.661 -0.254 1.00 66.69 99 ASP A O 1
ATOM 774 N N . SER A 1 100 ? 17.044 14.202 -1.850 1.00 77.75 100 SER A N 1
ATOM 775 C CA . SER A 1 100 ? 16.029 14.500 -2.864 1.00 77.75 100 SER A CA 1
ATOM 776 C C . SER A 1 100 ? 15.467 13.217 -3.498 1.00 77.75 100 SER A C 1
ATOM 778 O O . SER A 1 100 ? 15.941 12.769 -4.547 1.00 77.75 100 SER A O 1
ATOM 780 N N . ALA A 1 101 ? 14.460 12.617 -2.864 1.00 84.88 101 ALA A N 1
ATOM 781 C CA . ALA A 1 101 ? 13.696 11.513 -3.438 1.00 84.88 101 ALA A CA 1
ATOM 782 C C . ALA A 1 101 ? 12.663 12.016 -4.455 1.00 84.88 101 ALA A C 1
ATOM 784 O O . ALA A 1 101 ? 11.754 12.772 -4.112 1.00 84.88 101 ALA A O 1
ATOM 785 N N . ASN A 1 102 ? 12.770 11.544 -5.697 1.00 89.44 102 ASN A N 1
ATOM 786 C CA . ASN A 1 102 ? 11.809 11.853 -6.752 1.00 89.44 102 ASN A CA 1
ATOM 787 C C . ASN A 1 102 ? 10.867 10.667 -6.944 1.00 89.44 102 ASN A C 1
ATOM 789 O O . ASN A 1 102 ? 11.253 9.640 -7.502 1.00 89.44 102 ASN A O 1
ATOM 793 N N . PHE A 1 103 ? 9.629 10.796 -6.471 1.00 90.31 103 PHE A N 1
ATOM 794 C CA . PHE A 1 103 ? 8.611 9.767 -6.668 1.00 90.31 103 PHE A CA 1
ATOM 795 C C . PHE A 1 103 ? 8.221 9.657 -8.140 1.00 90.31 103 PHE A C 1
ATOM 797 O O . PHE A 1 103 ? 7.781 10.629 -8.753 1.00 90.31 103 PHE A O 1
ATOM 804 N N . VAL A 1 104 ? 8.336 8.446 -8.681 1.00 90.75 104 VAL A N 1
ATOM 805 C CA . VAL A 1 104 ? 7.842 8.118 -10.014 1.00 90.75 104 VAL A CA 1
ATOM 806 C C . VAL A 1 104 ? 6.352 7.841 -9.880 1.00 90.75 104 VAL A C 1
ATOM 808 O O . VAL A 1 104 ? 5.946 6.971 -9.103 1.00 90.75 104 VAL A O 1
ATOM 811 N N . ARG A 1 105 ? 5.535 8.588 -10.621 1.00 90.00 105 ARG A N 1
ATOM 812 C CA . ARG A 1 105 ? 4.071 8.507 -10.569 1.00 90.00 105 ARG A CA 1
ATOM 813 C C . ARG A 1 105 ? 3.515 7.597 -11.659 1.00 90.00 105 ARG A C 1
ATOM 815 O O . ARG A 1 105 ? 4.218 7.288 -12.617 1.00 90.00 105 ARG A O 1
ATOM 822 N N . ASN A 1 106 ? 2.279 7.139 -11.474 1.00 91.00 106 ASN A N 1
ATOM 823 C CA . ASN A 1 106 ? 1.558 6.381 -12.497 1.00 91.00 106 ASN A CA 1
ATOM 824 C C . ASN A 1 106 ? 1.182 7.272 -13.703 1.00 91.00 106 ASN A C 1
ATOM 826 O O . ASN A 1 106 ? 1.448 8.471 -13.703 1.00 91.00 106 ASN A O 1
ATOM 830 N N . ASP A 1 107 ? 0.553 6.701 -14.728 1.00 91.38 107 ASP A N 1
ATOM 831 C CA . ASP A 1 107 ? 0.171 7.385 -15.973 1.00 91.38 107 ASP A CA 1
ATOM 832 C C . ASP A 1 107 ? -1.187 8.118 -15.892 1.00 91.38 107 ASP A C 1
ATOM 834 O O . ASP A 1 107 ? -1.692 8.615 -16.900 1.00 91.38 107 ASP A O 1
ATOM 838 N N . GLY A 1 108 ? -1.805 8.157 -14.708 1.00 88.94 108 GLY A N 1
ATOM 839 C CA . GLY A 1 108 ? -3.116 8.748 -14.442 1.00 88.94 108 GLY A CA 1
ATOM 840 C C . GLY A 1 108 ? -3.165 10.272 -14.536 1.00 88.94 108 GLY A C 1
ATOM 841 O O . GLY A 1 108 ? -2.167 10.954 -14.738 1.00 88.94 108 GLY A O 1
ATOM 842 N N . ILE A 1 109 ? -4.358 10.833 -14.359 1.00 86.69 109 ILE A N 1
ATOM 843 C CA . ILE A 1 109 ? -4.564 12.291 -14.341 1.00 86.69 109 ILE A CA 1
ATOM 844 C C . ILE A 1 109 ? -4.489 12.875 -12.927 1.00 86.69 109 ILE A C 1
ATOM 846 O O . ILE A 1 109 ? -4.123 14.034 -12.777 1.00 86.69 109 ILE A O 1
ATOM 850 N N . CYS A 1 110 ? -4.771 12.073 -11.895 1.00 85.88 110 CYS A N 1
ATOM 851 C CA . CYS A 1 110 ? -4.716 12.479 -10.489 1.00 85.88 110 CYS A CA 1
ATOM 852 C C . CYS A 1 110 ? -3.290 12.361 -9.934 1.00 85.88 110 CYS A C 1
ATOM 854 O O . CYS A 1 110 ? -2.959 11.469 -9.150 1.00 85.88 110 CYS A O 1
ATOM 856 N N . GLN A 1 111 ? -2.432 13.259 -10.414 1.00 82.75 111 GLN A N 1
ATOM 857 C CA . GLN A 1 111 ? -1.000 13.295 -10.133 1.00 82.75 111 GLN A CA 1
ATOM 858 C C . GLN A 1 111 ? -0.674 13.968 -8.786 1.00 82.75 111 GLN A C 1
ATOM 860 O O . GLN A 1 111 ? -1.545 14.264 -7.970 1.00 82.75 111 GLN A O 1
ATOM 865 N N . GLY A 1 112 ? 0.617 14.175 -8.513 1.00 77.56 112 GLY A N 1
ATOM 866 C CA . GLY A 1 112 ? 1.075 14.770 -7.257 1.00 77.56 112 GLY A CA 1
ATOM 867 C C . GLY A 1 112 ? 0.921 13.810 -6.075 1.00 77.56 112 GLY A C 1
ATOM 868 O O . GLY A 1 112 ? 1.255 12.631 -6.182 1.00 77.56 112 GLY A O 1
ATOM 869 N N . ASN A 1 113 ? 0.446 14.314 -4.935 1.00 75.25 113 ASN A N 1
ATOM 870 C CA . ASN A 1 113 ? 0.259 13.528 -3.707 1.00 75.25 113 ASN A CA 1
ATOM 871 C C . ASN A 1 113 ? -1.179 13.003 -3.530 1.00 75.25 113 ASN A C 1
ATOM 873 O O . ASN A 1 113 ? -1.558 12.666 -2.415 1.00 75.25 113 ASN A O 1
ATOM 877 N N . ILE A 1 114 ? -1.962 12.943 -4.614 1.00 80.94 114 ILE A N 1
ATOM 878 C CA . ILE A 1 114 ? -3.366 12.508 -4.593 1.00 80.94 114 ILE A CA 1
ATOM 879 C C . ILE A 1 114 ? -3.443 10.987 -4.812 1.00 80.94 114 ILE A C 1
ATOM 881 O O . ILE A 1 114 ? -3.649 10.237 -3.864 1.00 80.94 114 ILE A O 1
ATOM 885 N N . LEU A 1 115 ? -3.185 10.504 -6.035 1.00 82.81 115 LEU A N 1
ATOM 886 C CA . LEU A 1 115 ? -3.232 9.075 -6.388 1.00 82.81 115 LEU A CA 1
ATOM 887 C C . LEU A 1 115 ? -1.996 8.659 -7.189 1.00 82.81 115 LEU A C 1
ATOM 889 O O . LEU A 1 115 ? -2.096 8.093 -8.271 1.00 82.81 115 LEU A O 1
ATOM 893 N N . GLY A 1 116 ? -0.807 8.972 -6.676 1.00 81.00 116 GLY A N 1
ATOM 894 C CA . GLY A 1 116 ? 0.457 8.800 -7.398 1.00 81.00 116 GLY A CA 1
ATOM 895 C C . GLY A 1 116 ? 1.046 7.382 -7.422 1.00 81.00 116 GLY A C 1
ATOM 896 O O . GLY A 1 116 ? 2.083 7.173 -8.054 1.00 81.00 116 GLY A O 1
ATOM 897 N N . GLN A 1 117 ? 0.445 6.423 -6.720 1.00 86.88 117 GLN A N 1
ATOM 898 C CA . GLN A 1 117 ? 0.982 5.072 -6.540 1.00 86.88 117 GLN A CA 1
ATOM 899 C C . GLN A 1 117 ? 0.882 4.220 -7.813 1.00 86.88 117 GLN A C 1
ATOM 901 O O . GLN A 1 117 ? -0.055 4.357 -8.591 1.00 86.88 117 GLN A O 1
ATOM 906 N N . HIS A 1 118 ? 1.842 3.313 -8.028 1.00 83.38 118 HIS A N 1
ATOM 907 C CA . HIS A 1 118 ? 1.783 2.336 -9.131 1.00 83.38 118 HIS A CA 1
ATOM 908 C C . HIS A 1 118 ? 1.029 1.071 -8.726 1.00 83.38 118 HIS A C 1
ATOM 910 O O . HIS A 1 118 ? 0.342 0.446 -9.527 1.00 83.38 118 HIS A O 1
ATOM 916 N N . TYR A 1 119 ? 1.166 0.688 -7.463 1.00 84.00 119 TYR A N 1
ATOM 917 C CA . TYR A 1 119 ? 0.411 -0.405 -6.887 1.00 84.00 119 TYR A CA 1
ATOM 918 C C . TYR A 1 119 ? -0.224 0.099 -5.615 1.00 84.00 119 TYR A C 1
ATOM 920 O O . TYR A 1 119 ? 0.409 0.808 -4.837 1.00 84.00 119 TYR A O 1
ATOM 928 N N . GLY A 1 120 ? -1.462 -0.290 -5.381 1.00 82.12 120 GLY A N 1
ATOM 929 C CA . GLY A 1 120 ? -2.091 -0.029 -4.110 1.00 82.12 120 GLY A CA 1
ATOM 930 C C . GLY A 1 120 ? -3.571 -0.304 -4.162 1.00 82.12 120 GLY A C 1
ATOM 931 O O . GLY A 1 120 ? -4.222 -0.079 -5.180 1.00 82.12 120 GLY A O 1
ATOM 932 N N . SER A 1 121 ? -4.079 -0.859 -3.076 1.00 83.38 121 SER A N 1
ATOM 933 C CA . SER A 1 121 ? -5.493 -1.150 -2.918 1.00 83.38 121 SER A CA 1
ATOM 934 C C . SER A 1 121 ? -5.803 -1.474 -1.459 1.00 83.38 121 SER A C 1
ATOM 936 O O . SER A 1 121 ? -4.909 -1.478 -0.616 1.00 83.38 121 SER A O 1
ATOM 938 N N . GLY A 1 122 ? -7.063 -1.751 -1.156 1.00 87.62 122 GLY A N 1
ATOM 939 C CA . GLY A 1 122 ? -7.485 -2.260 0.136 1.00 87.62 122 GLY A CA 1
ATOM 940 C C . GLY A 1 122 ? -7.640 -3.774 0.151 1.00 87.62 122 GLY A C 1
ATOM 941 O O . GLY A 1 122 ? -7.237 -4.511 -0.761 1.00 87.62 122 GLY A O 1
ATOM 942 N N . SER A 1 123 ? -8.245 -4.247 1.229 1.00 90.50 123 SER A N 1
ATOM 943 C CA . SER A 1 123 ? -8.551 -5.654 1.458 1.00 90.50 123 SER A CA 1
ATOM 944 C C . SER A 1 123 ? -9.480 -6.268 0.410 1.00 90.50 123 SER A C 1
ATOM 946 O O . SER A 1 123 ? -9.507 -7.489 0.253 1.00 90.50 123 SER A O 1
ATOM 948 N N . GLU A 1 124 ? -10.212 -5.441 -0.324 1.00 88.25 124 GLU A N 1
ATOM 949 C CA . GLU A 1 124 ? -11.142 -5.797 -1.393 1.00 88.25 124 GLU A CA 1
ATOM 950 C C . GLU A 1 124 ? -10.434 -6.511 -2.549 1.00 88.25 124 GLU A C 1
ATOM 952 O O . GLU A 1 124 ? -11.035 -7.333 -3.235 1.00 88.25 124 GLU A O 1
ATOM 957 N N . THR A 1 125 ? -9.132 -6.271 -2.734 1.00 86.19 125 THR A N 1
ATOM 9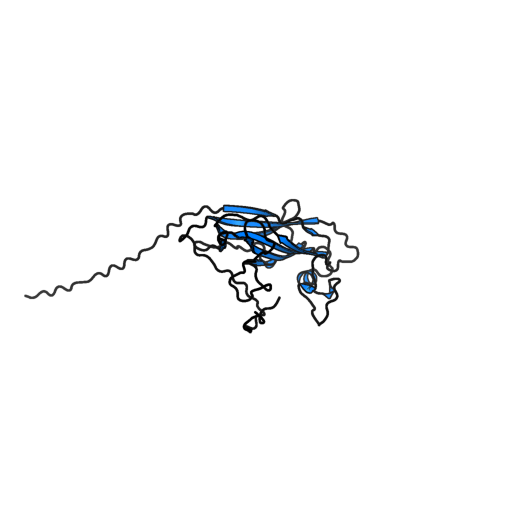58 C CA . THR A 1 125 ? -8.329 -6.962 -3.760 1.00 86.19 125 THR A CA 1
ATOM 959 C C . THR A 1 125 ? -7.672 -8.245 -3.268 1.00 86.19 125 THR A C 1
ATOM 961 O O . THR A 1 125 ? -7.015 -8.946 -4.046 1.00 86.19 125 THR A O 1
ATOM 964 N N . ARG A 1 126 ? -7.854 -8.618 -1.997 1.00 89.50 126 ARG A N 1
ATOM 965 C CA . ARG A 1 126 ? -7.256 -9.835 -1.442 1.00 89.50 126 ARG A CA 1
ATOM 966 C C . ARG A 1 126 ? -7.697 -11.056 -2.252 1.00 89.50 126 ARG A C 1
ATOM 968 O O . ARG A 1 126 ? -8.880 -11.263 -2.499 1.00 89.50 126 ARG A O 1
ATOM 975 N N . ARG A 1 127 ? -6.723 -11.889 -2.641 1.00 85.94 127 ARG A N 1
ATOM 976 C CA . ARG A 1 127 ? -6.895 -13.086 -3.501 1.00 85.94 127 ARG A CA 1
ATOM 977 C C . ARG A 1 127 ? -7.381 -12.799 -4.929 1.00 85.94 127 ARG A C 1
ATOM 979 O O . ARG A 1 127 ? -7.665 -13.747 -5.657 1.00 85.94 127 ARG A O 1
ATOM 986 N N . THR A 1 128 ? -7.412 -11.540 -5.360 1.00 88.75 128 THR A N 1
ATOM 987 C CA . THR A 1 128 ? -7.656 -11.204 -6.767 1.00 88.75 128 THR A CA 1
ATOM 988 C C . THR A 1 128 ? -6.413 -11.519 -7.594 1.00 88.75 128 THR A C 1
ATOM 990 O O . THR A 1 128 ? -5.284 -11.239 -7.183 1.00 88.75 128 THR A O 1
ATOM 993 N N . ALA A 1 129 ? -6.607 -12.142 -8.756 1.00 88.62 129 ALA A N 1
ATOM 994 C CA . ALA A 1 129 ? -5.518 -12.420 -9.679 1.00 88.62 129 ALA A CA 1
ATOM 995 C C . ALA A 1 129 ? -5.056 -11.119 -10.350 1.00 88.62 129 ALA A C 1
ATOM 997 O O . ALA A 1 129 ? -5.837 -10.449 -11.016 1.00 88.62 129 ALA A O 1
ATOM 998 N N . THR A 1 130 ? -3.775 -10.793 -10.200 1.00 90.94 130 THR A N 1
ATOM 999 C CA . THR A 1 130 ? -3.138 -9.599 -10.786 1.00 90.94 130 THR A CA 1
ATOM 1000 C C . THR A 1 130 ? -2.171 -9.958 -11.916 1.00 90.94 130 THR A C 1
ATOM 1002 O O . THR A 1 130 ? -1.267 -9.191 -12.235 1.00 90.94 130 THR A O 1
ATOM 1005 N N . PHE A 1 131 ? -2.299 -11.163 -12.484 1.00 94.81 131 PHE A N 1
ATOM 1006 C CA . PHE A 1 131 ? -1.368 -11.651 -13.496 1.00 94.81 131 PHE A CA 1
ATOM 1007 C C . PHE A 1 131 ? -1.613 -10.987 -14.853 1.00 94.81 131 PHE A C 1
ATOM 1009 O O . PHE A 1 131 ? -2.704 -11.087 -15.410 1.00 94.81 131 PHE A O 1
ATOM 1016 N N . LEU A 1 132 ? -0.573 -10.364 -15.401 1.00 94.69 132 LEU A N 1
ATOM 1017 C CA . LEU A 1 132 ? -0.564 -9.787 -16.737 1.00 94.69 132 LEU A CA 1
ATOM 1018 C C . LEU A 1 132 ? -0.209 -10.871 -17.767 1.00 94.69 132 LEU A C 1
ATOM 1020 O O . LEU A 1 132 ? 0.866 -11.468 -17.666 1.00 94.69 132 LEU A O 1
ATOM 1024 N N . PRO A 1 133 ? -1.064 -11.154 -18.765 1.00 94.12 133 PRO A N 1
ATOM 1025 C CA . PRO A 1 133 ? -0.736 -12.109 -19.820 1.00 94.12 133 PRO A CA 1
ATOM 1026 C C . PRO A 1 133 ? 0.385 -11.574 -20.719 1.00 94.12 133 PRO A C 1
ATOM 1028 O O . PRO A 1 133 ? 0.636 -10.373 -20.767 1.00 94.12 133 PRO A O 1
ATOM 1031 N N . ASP A 1 134 ? 1.090 -12.451 -21.427 1.00 92.56 134 ASP A N 1
ATOM 1032 C CA . ASP A 1 134 ? 2.050 -12.010 -22.444 1.00 92.56 134 ASP A CA 1
ATOM 1033 C C . ASP A 1 134 ? 1.327 -11.324 -23.620 1.00 92.56 134 ASP A C 1
ATOM 1035 O O . ASP A 1 134 ? 0.191 -11.694 -23.935 1.00 92.56 134 ASP A O 1
ATOM 1039 N N . PRO A 1 135 ? 1.957 -10.328 -24.271 1.00 93.88 135 PRO A N 1
ATOM 1040 C CA . PRO A 1 135 ? 3.314 -9.814 -24.035 1.00 93.88 135 PRO A CA 1
ATOM 1041 C C . PRO A 1 135 ? 3.379 -8.672 -22.997 1.00 93.88 135 PRO A C 1
ATOM 1043 O O . PRO A 1 135 ? 4.348 -7.926 -22.963 1.00 93.88 135 PRO A O 1
ATOM 1046 N N . TYR A 1 136 ? 2.356 -8.478 -22.166 1.00 96.06 136 TYR A N 1
ATOM 1047 C CA . TYR A 1 136 ? 2.242 -7.299 -21.304 1.00 96.06 136 TYR A CA 1
ATOM 1048 C C . TYR A 1 136 ? 3.044 -7.422 -20.004 1.00 96.06 136 TYR A C 1
ATOM 1050 O O . TYR A 1 136 ? 2.991 -8.455 -19.329 1.00 96.06 136 TYR A O 1
ATOM 1058 N N . ALA A 1 137 ? 3.746 -6.361 -19.607 1.00 96.56 137 ALA A N 1
ATOM 1059 C CA . ALA A 1 137 ? 4.425 -6.277 -18.313 1.00 96.56 137 ALA A CA 1
ATOM 1060 C C . ALA A 1 137 ? 4.561 -4.821 -17.840 1.00 96.56 137 ALA A C 1
ATOM 1062 O O . ALA A 1 137 ? 4.571 -3.903 -18.657 1.00 96.56 137 ALA A O 1
ATOM 1063 N N . ILE A 1 138 ? 4.678 -4.602 -16.527 1.00 94.81 138 ILE A N 1
ATOM 1064 C CA . ILE A 1 138 ? 5.014 -3.277 -15.971 1.00 94.81 138 ILE A CA 1
ATOM 1065 C C . ILE A 1 138 ? 6.539 -3.169 -15.906 1.00 94.81 138 ILE A C 1
ATOM 1067 O O . ILE A 1 138 ? 7.167 -3.903 -15.143 1.00 94.81 138 ILE A O 1
ATOM 1071 N N . GLU A 1 139 ? 7.122 -2.286 -16.714 1.00 95.19 139 GLU A N 1
ATOM 1072 C CA . GLU A 1 139 ? 8.570 -2.069 -16.787 1.00 95.19 139 GLU A CA 1
ATOM 1073 C C . GLU A 1 13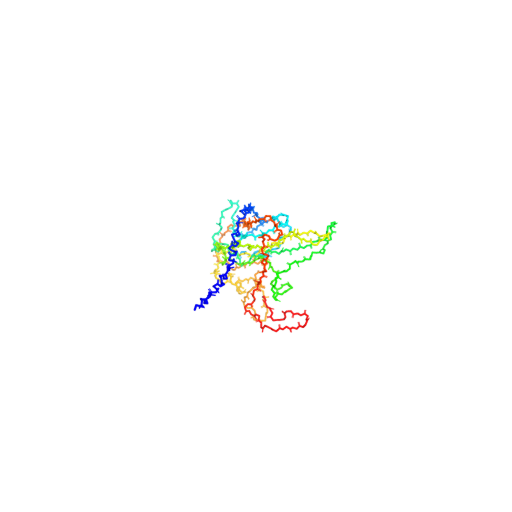9 ? 9.081 -1.258 -15.588 1.00 95.19 139 GLU A C 1
ATOM 1075 O O . GLU A 1 139 ? 8.566 -0.179 -15.275 1.00 95.19 139 GLU A O 1
ATOM 1080 N N . ILE A 1 140 ? 10.119 -1.766 -14.925 1.00 93.94 140 ILE A N 1
ATOM 1081 C CA . ILE A 1 140 ? 10.805 -1.087 -13.819 1.00 93.94 140 ILE A CA 1
ATOM 1082 C C . ILE A 1 140 ? 12.317 -1.329 -13.872 1.00 93.94 140 ILE A C 1
ATOM 1084 O O . ILE A 1 140 ? 12.793 -2.188 -14.618 1.00 93.94 140 ILE A O 1
ATOM 1088 N N . GLY A 1 141 ? 13.074 -0.606 -13.043 1.00 93.06 141 GLY A N 1
ATOM 1089 C CA . GLY A 1 141 ? 14.515 -0.819 -12.916 1.00 93.06 141 GLY A CA 1
ATOM 1090 C C . GLY A 1 141 ? 15.323 -0.326 -14.117 1.00 93.06 141 GLY A C 1
ATOM 1091 O O . GLY A 1 141 ? 16.407 -0.843 -14.378 1.00 93.06 141 GLY A O 1
ATOM 1092 N N . ASN A 1 142 ? 14.801 0.686 -14.813 1.00 93.50 142 ASN A N 1
ATOM 1093 C CA . ASN A 1 142 ? 15.465 1.413 -15.895 1.00 93.50 142 ASN A CA 1
ATOM 1094 C C . ASN A 1 142 ? 15.507 2.932 -15.593 1.00 93.50 142 ASN A C 1
ATOM 1096 O O . ASN A 1 142 ? 14.898 3.718 -16.320 1.00 93.50 142 ASN A O 1
ATOM 1100 N N . PRO A 1 143 ? 16.107 3.366 -14.462 1.00 92.06 143 PRO A N 1
ATOM 1101 C CA . PRO A 1 143 ? 16.207 4.787 -14.138 1.00 92.06 143 PRO A CA 1
ATOM 1102 C C . PRO A 1 143 ? 17.215 5.497 -15.054 1.00 92.06 143 PRO A C 1
ATOM 1104 O O . PRO A 1 143 ? 18.100 4.865 -15.631 1.00 92.06 143 PRO A O 1
ATOM 1107 N N . GLU A 1 144 ? 17.124 6.827 -15.127 1.00 92.25 144 GLU A N 1
ATOM 1108 C CA . GLU A 1 144 ? 18.120 7.653 -15.817 1.00 92.25 144 GLU A CA 1
ATOM 1109 C C . GLU A 1 144 ? 19.542 7.414 -15.281 1.00 92.25 144 GLU A C 1
ATOM 1111 O O . GLU A 1 144 ? 19.758 7.056 -14.115 1.00 92.25 144 GLU A O 1
ATOM 1116 N N . GLU A 1 145 ? 20.544 7.633 -16.136 1.00 92.19 145 GLU A N 1
ATOM 1117 C CA . GLU A 1 145 ? 21.943 7.497 -15.742 1.00 92.19 145 GLU A CA 1
ATOM 1118 C C . GLU A 1 145 ? 22.265 8.406 -14.545 1.00 92.19 145 GLU A C 1
ATOM 1120 O O . GLU A 1 145 ? 21.865 9.565 -14.479 1.00 92.19 145 GLU A O 1
ATOM 1125 N N . GLY A 1 146 ? 22.987 7.860 -13.566 1.00 90.62 146 GLY A N 1
ATOM 1126 C CA . GLY A 1 146 ? 23.288 8.568 -12.322 1.00 90.62 146 GLY A CA 1
ATOM 1127 C C . GLY A 1 146 ? 22.204 8.459 -11.246 1.00 90.62 146 GLY A C 1
ATOM 1128 O O . GLY A 1 146 ? 22.451 8.920 -10.136 1.00 90.62 146 GLY A O 1
ATOM 1129 N N . PHE A 1 147 ? 21.078 7.786 -11.505 1.00 92.44 147 PHE A N 1
ATOM 1130 C CA . PHE A 1 147 ? 20.033 7.526 -10.510 1.00 92.44 147 PHE A CA 1
ATOM 1131 C C . PHE A 1 147 ? 19.907 6.043 -10.152 1.00 92.44 147 PHE A C 1
ATOM 1133 O O . PHE A 1 147 ? 20.270 5.149 -10.921 1.00 92.44 147 PHE A O 1
ATOM 1140 N N . GLU A 1 148 ? 19.392 5.773 -8.957 1.00 91.88 148 GLU A N 1
ATOM 1141 C CA . GLU A 1 148 ? 18.981 4.443 -8.515 1.00 91.88 148 GLU A CA 1
ATOM 1142 C C . GLU A 1 148 ? 17.507 4.432 -8.105 1.00 91.88 148 GLU A C 1
ATOM 1144 O O . GLU A 1 148 ? 17.005 5.386 -7.509 1.00 91.88 148 GLU A O 1
ATOM 1149 N N . GLU A 1 149 ? 16.817 3.346 -8.452 1.00 92.62 149 GLU A N 1
ATOM 1150 C CA . GLU A 1 149 ? 15.405 3.128 -8.142 1.00 92.62 149 GLU A CA 1
ATOM 1151 C C . GLU A 1 149 ? 15.261 2.451 -6.773 1.00 92.62 149 GLU A C 1
ATOM 1153 O O . GLU A 1 149 ? 15.975 1.498 -6.452 1.00 92.62 149 GLU A O 1
ATOM 1158 N N . ARG A 1 150 ? 14.321 2.942 -5.967 1.00 93.38 150 ARG A N 1
ATOM 1159 C CA . ARG A 1 150 ? 13.966 2.420 -4.648 1.00 93.38 150 ARG A CA 1
ATOM 1160 C C . ARG A 1 150 ? 12.447 2.416 -4.465 1.00 93.38 150 ARG A C 1
ATOM 1162 O O . ARG A 1 150 ? 11.696 2.988 -5.258 1.00 93.38 150 ARG A O 1
ATOM 1169 N N . TRP A 1 151 ? 12.001 1.767 -3.393 1.00 93.94 151 TRP A N 1
ATOM 1170 C CA . TRP A 1 151 ? 10.587 1.517 -3.133 1.00 93.94 151 TRP A CA 1
ATOM 1171 C C . TRP A 1 151 ? 10.178 1.967 -1.736 1.00 93.94 151 TRP A C 1
ATOM 1173 O O . TRP A 1 151 ? 10.901 1.761 -0.758 1.00 93.94 151 TRP A O 1
ATOM 1183 N N . MET A 1 152 ? 9.008 2.597 -1.656 1.00 94.19 152 MET A N 1
ATOM 1184 C CA . MET A 1 152 ? 8.333 2.965 -0.419 1.00 94.19 152 MET A CA 1
ATOM 1185 C C . MET A 1 152 ? 7.007 2.211 -0.336 1.00 94.19 152 MET A C 1
ATOM 1187 O O . MET A 1 152 ? 6.230 2.209 -1.292 1.00 94.19 152 MET A O 1
ATOM 1191 N N . LEU A 1 153 ? 6.753 1.576 0.803 1.00 94.75 153 LEU A N 1
ATOM 1192 C CA . LEU A 1 153 ? 5.523 0.857 1.102 1.00 94.75 153 LEU A CA 1
ATOM 1193 C C . LEU A 1 153 ? 4.728 1.611 2.170 1.00 94.75 153 LEU A C 1
ATOM 1195 O O . LEU A 1 153 ? 5.142 1.670 3.326 1.00 94.75 153 LEU A O 1
ATOM 1199 N N . GLY A 1 154 ? 3.586 2.166 1.774 1.00 94.44 154 GLY A N 1
ATOM 1200 C CA . GLY A 1 154 ? 2.568 2.703 2.669 1.00 94.44 154 GLY A CA 1
ATOM 1201 C C . GLY A 1 154 ? 1.616 1.598 3.120 1.00 94.44 154 GLY A C 1
ATOM 1202 O O . GLY A 1 154 ? 1.151 0.814 2.287 1.00 94.44 154 GLY A O 1
ATOM 1203 N N . ILE A 1 155 ? 1.329 1.526 4.418 1.00 95.38 155 ILE A N 1
ATOM 1204 C CA . ILE A 1 155 ? 0.434 0.530 5.010 1.00 95.38 155 ILE A CA 1
ATOM 1205 C C . ILE A 1 155 ? -0.530 1.226 5.962 1.00 95.38 155 ILE A C 1
ATOM 1207 O O . ILE A 1 155 ? -0.128 1.723 7.012 1.00 95.38 155 ILE A O 1
ATOM 1211 N N . HIS A 1 156 ? -1.812 1.183 5.614 1.00 95.38 156 HIS A N 1
ATOM 1212 C CA . HIS A 1 156 ? -2.911 1.587 6.468 1.00 95.38 156 HIS A CA 1
ATOM 1213 C C . HIS A 1 156 ? -3.733 0.359 6.872 1.00 95.38 156 HIS A C 1
ATOM 1215 O O . HIS A 1 156 ? -4.402 -0.264 6.041 1.00 95.38 156 HIS A O 1
ATOM 1221 N N . ALA A 1 157 ? -3.657 -0.029 8.144 1.00 96.12 157 ALA A N 1
ATOM 1222 C CA . ALA A 1 157 ? -4.346 -1.205 8.661 1.00 96.12 157 ALA A CA 1
ATOM 1223 C C . ALA A 1 157 ? -4.968 -0.959 10.037 1.00 96.12 157 ALA A C 1
ATOM 1225 O O . ALA A 1 157 ? -4.427 -0.230 10.864 1.00 96.12 157 ALA A O 1
ATOM 1226 N N . ILE A 1 158 ? -6.098 -1.616 10.285 1.00 96.94 158 ILE A N 1
ATOM 1227 C CA . ILE A 1 158 ? -6.929 -1.414 11.471 1.00 96.94 158 ILE A CA 1
ATOM 1228 C C . ILE A 1 158 ? -7.170 -2.769 12.127 1.00 96.94 158 ILE A C 1
ATOM 1230 O O . ILE A 1 158 ? -7.675 -3.704 11.497 1.00 96.94 158 ILE A O 1
ATOM 1234 N N . ASP A 1 159 ? -6.825 -2.904 13.403 1.00 97.38 159 ASP A N 1
ATOM 1235 C CA . ASP A 1 159 ? -7.206 -4.081 14.179 1.00 97.38 159 ASP A CA 1
ATOM 1236 C C . ASP A 1 159 ? -8.670 -3.965 14.602 1.00 97.38 159 ASP A C 1
ATOM 1238 O O . ASP A 1 159 ? -9.034 -3.153 15.446 1.00 97.38 159 ASP A O 1
ATOM 1242 N N . THR A 1 160 ? -9.532 -4.786 14.017 1.00 97.00 160 THR A N 1
ATOM 1243 C CA . THR A 1 160 ? -10.984 -4.706 14.225 1.00 97.00 160 THR A CA 1
ATOM 1244 C C . THR A 1 160 ? -11.473 -5.663 15.314 1.00 97.00 160 THR A C 1
ATOM 1246 O O . THR A 1 160 ? -12.676 -5.797 15.547 1.00 97.00 160 THR A O 1
ATOM 1249 N N . ARG A 1 161 ? -10.566 -6.316 16.053 1.00 97.38 161 ARG A N 1
ATOM 1250 C CA . ARG A 1 161 ? -10.958 -7.231 17.130 1.00 97.38 161 ARG A CA 1
ATOM 1251 C C . ARG A 1 161 ? -11.567 -6.450 18.287 1.00 97.38 161 ARG A C 1
ATOM 1253 O O . ARG A 1 161 ? -10.953 -5.544 18.840 1.00 97.38 161 ARG A O 1
ATOM 1260 N N . GLY A 1 162 ? -12.768 -6.848 18.696 1.00 96.88 162 GLY A N 1
ATOM 1261 C CA . GLY A 1 162 ? -13.431 -6.293 19.878 1.00 96.88 162 GLY A CA 1
ATOM 1262 C C . GLY A 1 162 ? -13.944 -4.861 19.729 1.00 96.88 162 GLY A C 1
ATOM 1263 O O . GLY A 1 162 ? -14.439 -4.311 20.713 1.00 96.88 162 GLY A O 1
ATOM 1264 N N . VAL A 1 163 ? -13.871 -4.264 18.536 1.00 97.38 163 VAL A N 1
ATOM 1265 C CA . VAL A 1 163 ? -14.424 -2.927 18.281 1.00 97.38 163 VAL A CA 1
ATOM 1266 C C . VAL A 1 163 ? -15.946 -2.913 18.424 1.00 97.38 163 VAL A C 1
ATOM 1268 O O . VAL A 1 163 ? -16.611 -3.947 18.282 1.00 97.38 163 VAL A O 1
ATOM 1271 N N . VAL A 1 164 ? -16.505 -1.750 18.763 1.00 97.56 164 VAL A N 1
ATOM 1272 C CA . VAL A 1 164 ? -17.958 -1.590 18.954 1.00 97.56 164 VAL A CA 1
ATOM 1273 C C . VAL A 1 164 ? -18.724 -1.735 17.641 1.00 97.56 164 VAL A C 1
ATOM 1275 O O . VAL A 1 164 ? -19.763 -2.391 17.627 1.00 97.56 164 VAL A O 1
ATOM 1278 N N . ASP A 1 165 ? -18.162 -1.201 16.557 1.00 97.00 165 ASP A N 1
ATOM 1279 C CA . ASP A 1 165 ? -18.710 -1.231 15.207 1.00 97.00 165 ASP A CA 1
ATOM 1280 C C . ASP A 1 165 ? -17.587 -1.540 14.214 1.00 97.00 165 ASP A C 1
ATOM 1282 O O . ASP A 1 165 ? -16.739 -0.706 13.906 1.00 97.00 165 ASP A O 1
ATOM 1286 N N . GLY A 1 166 ? -17.572 -2.779 13.723 1.00 95.44 166 GLY A N 1
ATOM 1287 C CA . GLY A 1 166 ? -16.545 -3.228 12.793 1.00 95.44 166 GLY A CA 1
ATOM 1288 C C . GLY A 1 166 ? -16.630 -2.555 11.430 1.00 95.44 166 GLY A C 1
ATOM 1289 O O . GLY A 1 166 ? -15.597 -2.414 10.788 1.00 95.44 166 GLY A O 1
ATOM 1290 N N . GLN A 1 167 ? -17.822 -2.169 10.970 1.00 94.56 167 GLN A N 1
ATOM 1291 C CA . GLN A 1 167 ? -17.965 -1.503 9.679 1.00 94.56 167 GLN A CA 1
ATOM 1292 C C . GLN A 1 167 ? -17.553 -0.043 9.794 1.00 94.56 167 GLN A C 1
ATOM 1294 O O . GLN A 1 167 ? -16.686 0.376 9.039 1.00 94.56 167 GLN A O 1
ATOM 1299 N N . GLY A 1 168 ? -18.069 0.687 10.782 1.00 95.38 168 GLY A N 1
ATOM 1300 C CA . GLY A 1 168 ? -17.693 2.085 10.972 1.00 95.38 168 GLY A CA 1
ATOM 1301 C C . GLY A 1 168 ? -16.190 2.276 11.208 1.00 95.38 168 GLY A C 1
ATOM 1302 O O . GLY A 1 168 ? -15.614 3.230 10.694 1.00 95.38 168 GLY A O 1
ATOM 1303 N N . CYS A 1 169 ? -15.512 1.347 11.901 1.00 95.44 169 CYS A N 1
ATOM 1304 C CA . CYS A 1 169 ? -14.048 1.397 11.986 1.00 95.44 169 CYS A CA 1
ATOM 1305 C C . CYS A 1 169 ? -13.396 1.250 10.603 1.00 95.44 169 CYS A C 1
ATOM 1307 O O . CYS A 1 169 ? -12.481 2.000 10.282 1.00 95.44 169 CYS A O 1
ATOM 1309 N N . ARG A 1 170 ? -13.850 0.292 9.785 1.00 94.12 170 ARG A N 1
ATOM 1310 C CA . ARG A 1 170 ? -13.287 0.050 8.448 1.00 94.12 170 ARG A CA 1
ATOM 1311 C C . ARG A 1 170 ? -13.530 1.189 7.469 1.00 94.12 170 ARG A C 1
ATOM 1313 O O . ARG A 1 170 ? -12.696 1.361 6.607 1.00 94.12 170 ARG A O 1
ATOM 1320 N N . GLU A 1 171 ? -14.617 1.936 7.623 1.00 92.12 171 GLU A N 1
ATOM 1321 C CA . GLU A 1 171 ? -14.923 3.127 6.815 1.00 92.12 171 GLU A CA 1
ATOM 1322 C C . GLU A 1 171 ? -14.385 4.427 7.457 1.00 92.12 171 GLU A C 1
ATOM 1324 O O . GLU A 1 171 ? -14.706 5.530 7.022 1.00 92.12 171 GLU A O 1
ATOM 1329 N N . CYS A 1 172 ? -13.590 4.312 8.528 1.00 94.19 172 CYS A N 1
ATOM 1330 C CA . CYS A 1 172 ? -13.007 5.431 9.268 1.00 94.19 172 CYS A CA 1
ATOM 1331 C C . CYS A 1 172 ? -14.019 6.493 9.755 1.00 94.19 172 CYS A C 1
ATOM 1333 O O . CYS A 1 172 ? -13.750 7.689 9.657 1.00 94.19 172 CYS A O 1
ATOM 1335 N N . PHE A 1 173 ? -15.172 6.089 10.302 1.00 94.94 173 PHE A N 1
ATOM 1336 C CA . PHE A 1 173 ? -16.152 7.032 10.865 1.00 94.94 173 PHE A CA 1
ATOM 1337 C C . PHE A 1 173 ? -15.593 7.762 12.083 1.00 94.94 173 PHE A C 1
ATOM 1339 O O . PHE A 1 173 ? -15.293 7.139 13.103 1.00 94.94 173 PHE A O 1
ATOM 1346 N N . CYS A 1 174 ? -15.509 9.089 12.009 1.00 94.12 174 CYS A N 1
ATOM 1347 C CA . CYS A 1 174 ? -14.777 9.905 12.980 1.00 94.12 174 CYS A CA 1
ATOM 1348 C C . CYS A 1 174 ? -15.322 9.769 14.402 1.00 94.12 174 CYS A C 1
ATOM 1350 O O . CYS A 1 174 ? -14.549 9.762 15.352 1.00 94.12 174 CYS A O 1
ATOM 1352 N N . GLU A 1 175 ? -16.632 9.561 14.565 1.00 93.25 175 GLU A N 1
ATOM 1353 C CA . GLU A 1 175 ? -17.255 9.348 15.878 1.00 93.25 175 GLU A CA 1
ATOM 1354 C C . GLU A 1 175 ? -16.744 8.101 16.622 1.00 93.25 175 GLU A C 1
ATOM 1356 O O . GLU A 1 175 ? -16.882 8.004 17.846 1.00 93.25 175 GLU A O 1
ATOM 1361 N N . LEU A 1 176 ? -16.162 7.134 15.907 1.00 95.56 176 LEU A N 1
ATOM 1362 C CA . LEU A 1 176 ? -15.593 5.920 16.488 1.00 95.56 176 LEU A CA 1
ATOM 1363 C C . LEU A 1 176 ? -14.121 6.074 16.861 1.00 95.56 176 LEU A C 1
ATOM 1365 O O . LEU A 1 176 ? -13.614 5.239 17.608 1.00 95.56 176 LEU A O 1
ATOM 1369 N N . TYR A 1 177 ? -13.458 7.124 16.394 1.00 93.81 177 TYR A N 1
ATOM 1370 C CA . TYR A 1 177 ? -12.063 7.414 16.690 1.00 93.81 177 TYR A CA 1
ATOM 1371 C C . TYR A 1 177 ? -11.967 8.566 17.686 1.00 93.81 177 TYR A C 1
ATOM 1373 O O . TYR A 1 177 ? -12.866 9.396 17.809 1.00 93.81 177 TYR A O 1
ATOM 1381 N N . ASN A 1 178 ? -10.883 8.611 18.456 1.00 83.38 178 ASN A N 1
ATOM 1382 C CA . ASN A 1 178 ? -10.674 9.669 19.444 1.00 83.38 178 ASN A CA 1
ATOM 1383 C C . ASN A 1 178 ? -10.076 10.932 18.799 1.00 83.38 178 ASN A C 1
ATOM 1385 O O . ASN A 1 178 ? -9.049 11.441 19.243 1.00 83.38 178 ASN A O 1
ATOM 1389 N N . VAL A 1 179 ? -10.721 11.409 17.736 1.00 84.25 179 VAL A N 1
ATOM 1390 C CA . VAL A 1 179 ? -10.278 12.526 16.895 1.00 84.25 179 VAL A CA 1
ATOM 1391 C C . VAL A 1 179 ? -11.313 13.645 16.938 1.00 84.25 179 VAL A C 1
ATOM 1393 O O . VAL A 1 179 ? -12.511 13.407 17.072 1.00 84.25 179 VAL A O 1
ATOM 1396 N N . THR A 1 180 ? -10.862 14.894 16.842 1.00 80.00 180 THR A N 1
ATOM 1397 C CA . THR A 1 180 ? -11.759 16.052 16.713 1.00 80.00 180 THR A CA 1
ATOM 1398 C C . THR A 1 180 ? -11.567 16.652 15.335 1.00 80.00 180 THR A C 1
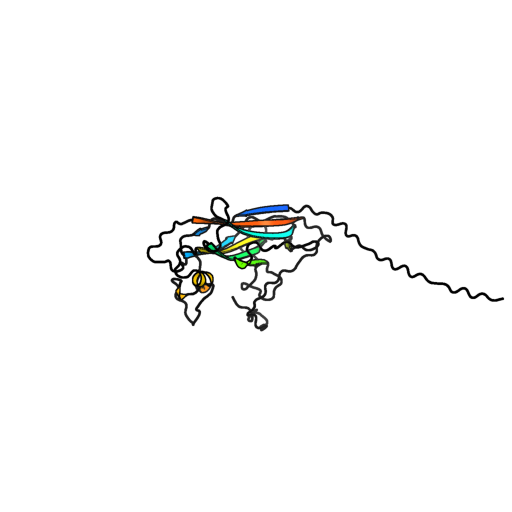ATOM 1400 O O . THR A 1 180 ? -10.553 17.295 15.074 1.00 80.00 180 THR A O 1
ATOM 1403 N N . ILE A 1 181 ? -12.541 16.439 14.454 1.00 78.81 181 ILE A N 1
ATOM 1404 C CA . ILE A 1 181 ? -12.484 16.900 13.069 1.00 78.81 181 ILE A CA 1
ATOM 1405 C C . ILE A 1 181 ? -13.578 17.949 12.879 1.00 78.81 181 ILE A C 1
ATOM 1407 O O . ILE A 1 181 ? -14.744 17.721 13.196 1.00 78.81 181 ILE A O 1
ATOM 1411 N N . GLY A 1 182 ? -13.192 19.137 12.420 1.00 74.25 182 GLY A N 1
ATOM 1412 C CA . GLY A 1 182 ? -14.128 20.222 12.130 1.00 74.25 182 GLY A CA 1
ATOM 1413 C C . GLY A 1 182 ? -14.738 20.117 10.731 1.00 74.25 182 GLY A C 1
ATOM 1414 O O . GLY A 1 182 ? -14.247 19.391 9.873 1.00 74.25 182 GLY A O 1
ATOM 1415 N N . GLY A 1 183 ? -15.782 20.910 10.477 1.00 76.19 183 GLY A N 1
ATOM 1416 C CA . GLY A 1 183 ? -16.262 21.169 9.113 1.00 76.19 183 GLY A CA 1
ATOM 1417 C C . GLY A 1 183 ? -17.166 20.103 8.486 1.00 76.19 183 GLY A C 1
ATOM 1418 O O . GLY A 1 183 ? -17.296 20.103 7.268 1.00 76.19 183 GLY A O 1
ATOM 1419 N N . GLY A 1 184 ? -17.800 19.228 9.279 1.00 81.56 184 GLY A N 1
ATOM 1420 C CA . GLY A 1 184 ? -18.758 18.230 8.770 1.00 81.56 184 GLY A CA 1
ATOM 1421 C C . GLY A 1 184 ? -18.115 17.050 8.031 1.00 81.56 184 GLY A C 1
ATOM 1422 O O . GLY A 1 184 ? -18.744 16.446 7.170 1.00 81.56 184 GLY A O 1
ATOM 1423 N N . TYR A 1 185 ? -16.845 16.759 8.323 1.00 83.75 185 TYR A N 1
ATOM 1424 C CA . TYR A 1 185 ? -16.150 15.577 7.823 1.00 83.75 185 TYR A CA 1
ATOM 1425 C C . TYR A 1 185 ? -16.404 14.407 8.780 1.00 83.75 185 TYR A C 1
ATOM 1427 O O . TYR A 1 185 ? -15.813 14.347 9.858 1.00 83.75 185 TYR A O 1
ATOM 1435 N N . ASP A 1 186 ? -17.306 13.510 8.383 1.00 88.00 186 ASP A N 1
ATOM 1436 C CA . ASP A 1 186 ? -17.808 12.426 9.240 1.00 88.00 186 ASP A CA 1
ATOM 1437 C C . ASP A 1 186 ? -17.071 11.088 9.038 1.00 88.00 186 ASP A C 1
ATOM 1439 O O . ASP A 1 186 ? -17.228 10.165 9.844 1.00 88.00 186 ASP A O 1
ATOM 1443 N N . GLY A 1 187 ? -16.217 10.979 8.012 1.00 88.56 187 GLY A N 1
ATOM 1444 C CA . GLY A 1 187 ? -15.389 9.795 7.796 1.00 88.56 187 GLY A CA 1
ATOM 1445 C C . GLY A 1 187 ? -14.302 9.952 6.735 1.00 88.56 187 GLY A C 1
ATOM 1446 O O . GLY A 1 187 ? -14.393 10.803 5.852 1.00 88.56 187 GLY A O 1
ATOM 1447 N N . GLY A 1 188 ? -13.279 9.102 6.839 1.00 85.69 188 GLY A N 1
ATOM 1448 C CA . GLY A 1 188 ? -12.157 9.002 5.902 1.00 85.69 188 GLY A CA 1
ATOM 1449 C C . GLY A 1 188 ? -10.791 9.120 6.584 1.00 85.69 188 GLY A C 1
ATOM 1450 O O . GLY A 1 188 ? -10.692 9.102 7.811 1.00 85.69 188 GLY A O 1
ATOM 1451 N N . LEU A 1 189 ? -9.721 9.232 5.787 1.00 80.31 189 LEU A N 1
ATOM 1452 C CA . LEU A 1 189 ? -8.335 9.073 6.254 1.00 80.31 189 LEU A CA 1
ATOM 1453 C C . LEU A 1 189 ? -7.952 10.017 7.403 1.00 80.31 189 LEU A C 1
ATOM 1455 O O . LEU A 1 189 ? -7.194 9.629 8.286 1.00 80.31 189 LEU A O 1
ATOM 1459 N N . LYS A 1 190 ? -8.506 11.237 7.430 1.00 86.31 190 LYS A N 1
ATOM 1460 C CA . LYS A 1 190 ? -8.221 12.217 8.495 1.00 86.31 190 LYS A CA 1
ATOM 1461 C C . LYS A 1 190 ? -8.690 11.747 9.872 1.00 86.31 190 LYS A C 1
ATOM 1463 O O . LYS A 1 190 ? -8.247 12.288 10.873 1.00 86.31 190 LYS A O 1
ATOM 1468 N N . CYS A 1 191 ? -9.599 10.778 9.922 1.00 90.62 191 CYS A N 1
ATOM 1469 C CA . CYS A 1 191 ? -10.167 10.264 11.161 1.00 90.62 191 CYS A CA 1
ATOM 1470 C C . CYS A 1 191 ? -9.478 9.004 11.681 1.00 90.62 191 CYS A C 1
ATOM 1472 O O . CYS A 1 191 ? -9.849 8.515 12.744 1.00 90.62 191 CYS A O 1
ATOM 1474 N N . CYS A 1 192 ? -8.525 8.462 10.923 1.00 91.81 192 CYS A N 1
ATOM 1475 C CA . CYS A 1 192 ? -7.840 7.212 11.221 1.00 91.81 192 CYS A CA 1
ATOM 1476 C C . CYS A 1 192 ? -6.346 7.332 10.878 1.00 91.81 192 CYS A C 1
ATOM 1478 O O . CYS A 1 192 ? -5.821 6.639 10.001 1.00 91.81 192 CYS A O 1
ATOM 1480 N N . GLU A 1 193 ? -5.660 8.237 11.573 1.00 91.56 193 GLU A N 1
ATOM 1481 C CA . GLU A 1 193 ? -4.224 8.464 11.429 1.00 91.56 193 GLU A CA 1
ATOM 1482 C C . GLU A 1 193 ? -3.398 7.379 12.147 1.00 91.56 193 GLU A C 1
ATOM 1484 O O . GLU A 1 193 ? -3.917 6.472 12.805 1.00 91.56 193 GLU A O 1
ATOM 1489 N N . ASP A 1 194 ? -2.075 7.421 11.979 1.00 94.25 194 ASP A N 1
ATOM 1490 C CA . ASP A 1 194 ? -1.194 6.468 12.653 1.00 94.25 194 ASP A CA 1
ATOM 1491 C C . ASP A 1 194 ? -1.265 6.635 14.175 1.00 94.25 194 ASP A C 1
ATOM 1493 O O . ASP A 1 194 ? -1.150 7.740 14.701 1.00 94.25 194 ASP A O 1
ATOM 1497 N N . GLY A 1 195 ? -1.431 5.523 14.891 1.00 92.62 195 GLY A N 1
ATOM 1498 C CA . GLY A 1 195 ? -1.526 5.528 16.350 1.00 92.62 195 GLY A CA 1
ATOM 1499 C C . GLY A 1 195 ? -2.920 5.829 16.903 1.00 92.62 195 GLY A C 1
ATOM 1500 O O . GLY A 1 195 ? -3.120 5.664 18.110 1.00 92.62 195 GLY A O 1
ATOM 1501 N N . ASP A 1 196 ? -3.892 6.181 16.054 1.00 93.81 196 ASP A N 1
ATOM 1502 C CA . ASP A 1 196 ? -5.289 6.283 16.467 1.00 93.81 196 ASP A CA 1
ATOM 1503 C C . ASP A 1 196 ? -5.849 4.927 16.909 1.00 93.81 196 ASP A C 1
ATOM 1505 O O . ASP A 1 196 ? -5.307 3.846 16.644 1.00 93.81 196 ASP A O 1
ATOM 1509 N N . GLN A 1 197 ? -6.980 4.974 17.609 1.00 95.19 197 GLN A N 1
ATOM 1510 C CA . GLN A 1 197 ? -7.664 3.780 18.078 1.00 95.19 197 GLN A CA 1
ATOM 1511 C C . GLN A 1 197 ? -9.172 3.900 17.873 1.00 95.19 197 GLN A C 1
ATOM 1513 O O . GLN A 1 197 ? -9.822 4.777 18.443 1.00 95.19 197 GLN A O 1
ATOM 1518 N N . CYS A 1 198 ? -9.733 2.968 17.105 1.00 96.31 198 CYS A N 1
ATOM 1519 C CA . CYS A 1 198 ? -11.172 2.804 16.992 1.00 96.31 198 CYS A CA 1
ATOM 1520 C C . CYS A 1 198 ? -11.757 2.295 18.313 1.00 96.31 198 CYS A C 1
ATOM 1522 O O . CYS A 1 198 ? -11.170 1.448 18.997 1.00 96.31 198 CYS A O 1
ATOM 1524 N N . ARG A 1 199 ? -12.951 2.771 18.661 1.00 96.81 199 ARG A N 1
ATOM 1525 C CA . ARG A 1 199 ? -13.627 2.470 19.922 1.00 96.81 199 ARG A CA 1
ATOM 1526 C C . ARG A 1 199 ? -13.801 0.963 20.127 1.00 96.81 199 ARG A C 1
ATOM 1528 O O . ARG A 1 199 ? -14.459 0.263 19.355 1.00 96.81 199 ARG A O 1
ATOM 1535 N N . VAL A 1 200 ? -13.260 0.477 21.240 1.00 97.12 200 VAL A N 1
ATOM 1536 C CA . VAL A 1 200 ? -13.318 -0.928 21.663 1.00 97.12 200 VAL A CA 1
ATOM 1537 C C . VAL A 1 200 ? -14.447 -1.139 22.675 1.00 97.12 200 VAL A C 1
ATOM 1539 O O . VAL A 1 200 ? -14.739 -0.261 23.488 1.00 97.12 200 VAL A O 1
ATOM 1542 N N . LYS A 1 201 ? -15.102 -2.307 22.639 1.00 97.44 201 LYS A N 1
ATOM 1543 C CA . LYS A 1 201 ? -16.139 -2.693 23.609 1.00 97.44 201 LYS A CA 1
ATOM 1544 C C . LYS A 1 201 ? -15.581 -2.671 25.030 1.00 97.44 201 LYS A C 1
ATOM 1546 O O . LYS A 1 201 ? -14.504 -3.208 25.295 1.00 97.44 201 LYS A O 1
ATOM 1551 N N . LEU A 1 202 ? -16.353 -2.105 25.957 1.00 95.69 202 LEU A N 1
ATOM 1552 C CA . LEU A 1 202 ? -15.980 -2.051 27.368 1.00 95.69 202 LEU A CA 1
ATOM 1553 C C . LEU A 1 202 ? -15.672 -3.461 27.897 1.00 95.69 202 LEU A C 1
ATOM 1555 O O . LEU A 1 202 ? -16.459 -4.388 27.718 1.00 95.69 202 LEU A O 1
ATOM 1559 N N . GLY A 1 203 ? -14.513 -3.619 28.539 1.00 93.69 203 GLY A N 1
ATOM 1560 C CA . GLY A 1 203 ? -14.069 -4.895 29.105 1.00 93.69 203 GLY A CA 1
ATOM 1561 C C . GLY A 1 203 ? -13.423 -5.867 28.112 1.00 93.69 203 GLY A C 1
ATOM 1562 O O . GLY A 1 203 ? -12.915 -6.899 28.548 1.00 93.69 203 GLY A O 1
ATOM 1563 N N . PHE A 1 204 ? -13.373 -5.563 26.809 1.00 96.12 204 PHE A N 1
ATOM 1564 C CA . PHE A 1 204 ? -12.619 -6.388 25.867 1.00 96.12 204 PHE A CA 1
ATOM 1565 C C . PHE A 1 204 ? -11.113 -6.233 26.110 1.00 96.12 204 PHE A C 1
ATOM 1567 O O . PHE A 1 204 ? -10.559 -5.141 26.020 1.00 96.12 204 PHE A O 1
ATOM 1574 N N . GLN A 1 205 ? -10.449 -7.349 26.404 1.00 90.31 205 GLN A N 1
ATOM 1575 C CA . GLN A 1 205 ? -9.007 -7.416 26.628 1.00 90.31 205 GLN A CA 1
ATOM 1576 C C . GLN A 1 205 ? -8.389 -8.298 25.547 1.00 90.31 205 GLN A C 1
ATOM 1578 O O . GLN A 1 205 ? -8.446 -9.525 25.617 1.00 90.31 205 GLN A O 1
ATOM 1583 N N . GLY A 1 206 ? -7.811 -7.674 24.525 1.00 91.00 206 GLY A N 1
ATOM 1584 C CA . GLY A 1 206 ? -7.085 -8.378 23.472 1.00 91.00 206 GLY A CA 1
ATOM 1585 C C . GLY A 1 206 ? -5.589 -8.106 23.557 1.00 91.00 206 GLY A C 1
ATOM 1586 O O . GLY A 1 206 ? -5.152 -7.000 23.869 1.00 91.00 206 GLY A O 1
ATOM 1587 N N . ARG A 1 207 ? -4.784 -9.131 23.270 1.00 93.81 207 ARG A N 1
ATOM 1588 C CA . ARG A 1 207 ? -3.325 -8.997 23.249 1.00 93.81 207 ARG A CA 1
ATOM 1589 C C . ARG A 1 207 ? -2.872 -8.216 22.018 1.00 93.81 207 ARG A C 1
ATOM 1591 O O . ARG A 1 207 ? -3.430 -8.387 20.925 1.00 93.81 207 ARG A O 1
ATOM 1598 N N . LYS A 1 208 ? -1.805 -7.434 22.202 1.00 96.25 208 LYS A N 1
ATOM 1599 C CA . LYS A 1 208 ? -1.006 -6.921 21.088 1.00 96.25 208 LYS A CA 1
ATOM 1600 C C . LYS A 1 208 ? -0.483 -8.092 20.258 1.00 96.25 208 LYS A C 1
ATOM 1602 O O . LYS A 1 208 ? -0.162 -9.145 20.816 1.00 96.25 208 LYS A O 1
ATOM 1607 N N . ARG A 1 209 ? -0.417 -7.914 18.944 1.00 95.44 209 ARG A N 1
ATOM 1608 C CA . ARG A 1 209 ? 0.159 -8.891 18.018 1.00 95.44 209 ARG A CA 1
ATOM 1609 C C . ARG A 1 209 ? 1.056 -8.208 17.001 1.00 95.44 209 ARG A C 1
ATOM 1611 O O . ARG A 1 209 ? 0.798 -7.074 16.612 1.00 95.44 209 ARG A O 1
ATOM 1618 N N . SER A 1 210 ? 2.052 -8.954 16.559 1.00 97.31 210 SER A N 1
ATOM 1619 C CA . SER A 1 210 ? 2.893 -8.620 15.419 1.00 97.31 210 SER A CA 1
ATOM 1620 C C . SER A 1 210 ? 2.165 -8.997 14.135 1.00 97.31 210 SER A C 1
ATOM 1622 O O . SER A 1 210 ? 1.747 -10.149 13.964 1.00 97.31 210 SER A O 1
ATOM 1624 N N . VAL A 1 211 ? 2.002 -8.023 13.253 1.00 97.62 211 VAL A N 1
ATOM 1625 C CA . VAL A 1 211 ? 1.448 -8.179 11.912 1.00 97.62 211 VAL A CA 1
ATOM 1626 C C . VAL A 1 211 ? 2.496 -7.732 10.905 1.00 97.62 211 VAL A C 1
ATOM 1628 O O . VAL A 1 211 ? 3.244 -6.792 11.151 1.00 97.62 211 VAL A O 1
ATOM 1631 N N . TYR A 1 212 ? 2.541 -8.407 9.765 1.00 97.69 212 TYR A N 1
ATOM 1632 C CA . TYR A 1 212 ? 3.396 -8.044 8.644 1.00 97.69 212 TYR A CA 1
ATOM 1633 C C . TYR A 1 212 ? 2.561 -8.016 7.377 1.00 97.69 212 TYR A C 1
ATOM 1635 O O . TYR A 1 212 ? 1.637 -8.818 7.208 1.00 97.69 212 TYR A O 1
ATOM 1643 N N . LEU A 1 213 ? 2.921 -7.139 6.452 1.00 96.50 213 LEU A N 1
ATOM 1644 C CA . LEU A 1 213 ? 2.424 -7.210 5.095 1.00 96.50 213 LEU A CA 1
ATOM 1645 C C . LEU A 1 213 ? 3.370 -8.084 4.277 1.00 96.50 213 LEU A C 1
ATOM 1647 O O . LEU A 1 213 ? 4.503 -7.694 3.992 1.00 96.50 213 LEU A O 1
ATOM 1651 N N . ARG A 1 214 ? 2.916 -9.284 3.910 1.00 96.81 214 ARG A N 1
ATOM 1652 C CA . ARG A 1 214 ? 3.646 -10.156 2.990 1.00 96.81 214 ARG A CA 1
ATOM 1653 C C . ARG A 1 214 ? 3.285 -9.790 1.568 1.00 96.81 214 ARG A C 1
ATOM 1655 O O . ARG A 1 214 ? 2.102 -9.769 1.233 1.00 96.81 214 ARG A O 1
ATOM 1662 N N . TYR A 1 215 ? 4.289 -9.583 0.727 1.00 95.00 215 TYR A N 1
ATOM 1663 C CA . TYR A 1 215 ? 4.074 -9.357 -0.695 1.00 95.00 215 TYR A CA 1
ATOM 1664 C C . TYR A 1 215 ? 4.922 -10.290 -1.549 1.00 95.00 215 TYR A C 1
ATOM 1666 O O . TYR A 1 215 ? 6.107 -10.502 -1.299 1.00 95.00 215 TYR A O 1
ATOM 1674 N N . THR A 1 216 ? 4.286 -10.876 -2.558 1.00 95.81 216 THR A N 1
ATOM 1675 C CA . THR A 1 216 ? 4.903 -11.787 -3.518 1.00 95.81 216 THR A CA 1
ATOM 1676 C C . THR A 1 216 ? 4.852 -11.153 -4.895 1.00 95.81 216 THR A C 1
ATOM 1678 O O . THR A 1 216 ? 3.776 -10.864 -5.422 1.00 95.81 216 THR A O 1
ATOM 1681 N N . VAL A 1 217 ? 6.023 -10.984 -5.497 1.00 96.38 217 VAL A N 1
ATOM 1682 C CA . VAL A 1 217 ? 6.175 -10.435 -6.845 1.00 96.38 217 VAL A CA 1
ATOM 1683 C C . VAL A 1 217 ? 6.503 -11.577 -7.793 1.00 96.38 217 VAL A C 1
ATOM 1685 O O . VAL A 1 217 ? 7.250 -12.496 -7.438 1.00 96.38 217 VAL A O 1
ATOM 1688 N N . LYS A 1 218 ? 5.948 -11.533 -9.003 1.00 97.44 218 LYS A N 1
ATOM 1689 C CA . LYS A 1 218 ? 6.424 -12.339 -10.130 1.00 97.44 218 LYS A CA 1
ATOM 1690 C C . LYS A 1 218 ? 6.841 -11.422 -11.259 1.00 97.44 218 LYS A C 1
ATOM 1692 O O . LYS A 1 218 ? 6.142 -10.450 -11.541 1.00 97.44 218 LYS A O 1
ATOM 1697 N N . TRP A 1 219 ? 7.952 -11.745 -11.899 1.00 97.62 219 TRP A N 1
ATOM 1698 C CA . TRP A 1 219 ? 8.530 -10.916 -12.949 1.00 97.62 219 TRP A CA 1
ATOM 1699 C C . TRP A 1 219 ? 9.324 -11.750 -13.948 1.00 97.62 219 TRP A C 1
ATOM 1701 O O . TRP A 1 219 ? 9.598 -12.931 -13.730 1.00 97.62 219 TRP A O 1
ATOM 1711 N N . VAL A 1 220 ? 9.690 -11.112 -15.044 1.00 97.25 220 VAL A N 1
ATOM 1712 C CA . VAL A 1 220 ? 10.584 -11.613 -16.088 1.00 97.25 220 VAL A CA 1
ATOM 1713 C C . VAL A 1 220 ? 11.729 -10.621 -16.256 1.00 97.25 220 VAL A C 1
ATOM 1715 O O . VAL A 1 220 ? 11.580 -9.449 -15.907 1.00 97.25 220 VAL A O 1
ATOM 1718 N N . ASP A 1 221 ? 12.869 -11.084 -16.760 1.00 96.94 221 ASP A N 1
ATOM 1719 C CA . ASP A 1 221 ? 13.919 -10.157 -17.190 1.00 96.94 221 ASP A CA 1
ATOM 1720 C C . ASP A 1 221 ? 13.403 -9.364 -18.387 1.00 96.94 221 ASP A C 1
ATOM 1722 O O . ASP A 1 221 ? 12.790 -9.947 -19.287 1.00 96.94 221 ASP A O 1
ATOM 1726 N N . TRP A 1 222 ? 13.596 -8.047 -18.368 1.00 96.31 222 TRP A N 1
ATOM 1727 C CA . TRP A 1 222 ? 13.159 -7.210 -19.472 1.00 96.31 222 TRP A CA 1
ATOM 1728 C C . TRP A 1 222 ? 14.040 -7.464 -20.695 1.00 96.31 222 TRP A C 1
ATOM 1730 O O . TRP A 1 222 ? 15.265 -7.534 -20.590 1.00 96.31 222 TRP A O 1
ATOM 1740 N N . VAL A 1 223 ? 13.404 -7.615 -21.855 1.00 94.31 223 VAL A N 1
ATOM 1741 C CA . VAL A 1 223 ? 14.084 -7.758 -23.141 1.00 94.31 223 VAL A CA 1
ATOM 1742 C C . VAL A 1 223 ? 13.379 -6.863 -24.147 1.00 94.31 223 VAL A C 1
ATOM 1744 O O . VAL A 1 223 ? 12.178 -7.008 -24.398 1.00 94.31 223 VAL A O 1
ATOM 1747 N N . ASP A 1 224 ? 14.137 -5.929 -24.715 1.00 92.38 224 ASP A N 1
ATOM 1748 C CA . ASP A 1 224 ? 13.608 -4.942 -25.647 1.00 92.38 224 ASP A CA 1
ATOM 1749 C C . ASP A 1 224 ? 12.955 -5.612 -26.859 1.00 92.38 224 ASP A C 1
ATOM 1751 O O . ASP A 1 224 ? 13.532 -6.480 -27.517 1.00 92.38 224 ASP A O 1
ATOM 1755 N N . GLY A 1 225 ? 11.724 -5.196 -27.153 1.00 91.81 225 GLY A N 1
ATOM 1756 C CA . GLY A 1 225 ? 10.933 -5.725 -28.262 1.00 91.81 225 GLY A CA 1
ATOM 1757 C C . GLY A 1 225 ? 10.233 -7.063 -27.994 1.00 91.81 225 GLY A C 1
ATOM 1758 O O . GLY A 1 225 ? 9.437 -7.477 -28.834 1.00 91.81 225 GLY A O 1
ATOM 1759 N N . GLU A 1 226 ? 10.463 -7.721 -26.850 1.00 92.19 226 GLU A N 1
ATOM 1760 C CA . GLU A 1 226 ? 9.748 -8.956 -26.475 1.00 92.19 226 GLU A CA 1
ATOM 1761 C C . GLU A 1 226 ? 8.516 -8.683 -25.586 1.00 92.19 226 GLU A C 1
ATOM 1763 O O . GLU A 1 226 ? 7.546 -9.443 -25.636 1.00 92.19 226 GLU A O 1
ATOM 1768 N N . PHE A 1 227 ? 8.503 -7.573 -24.835 1.00 94.69 227 PHE A N 1
ATOM 1769 C CA . PHE A 1 227 ? 7.376 -7.163 -23.986 1.00 94.69 227 PHE A CA 1
ATOM 1770 C C . PHE A 1 227 ? 6.779 -5.813 -24.396 1.00 94.69 227 PHE A C 1
ATOM 1772 O O . PHE A 1 227 ? 7.470 -4.919 -24.882 1.00 94.69 227 PHE A O 1
ATOM 1779 N N . LEU A 1 228 ? 5.474 -5.659 -24.160 1.00 95.50 228 LEU A N 1
ATOM 1780 C CA . LEU A 1 228 ? 4.756 -4.393 -24.269 1.00 95.50 228 LEU A CA 1
ATOM 1781 C C . LEU A 1 228 ? 4.616 -3.773 -22.868 1.00 95.50 228 LEU A C 1
ATOM 1783 O O . LEU A 1 228 ? 3.938 -4.373 -22.020 1.00 95.50 228 LEU A O 1
ATOM 1787 N N . PRO A 1 229 ? 5.216 -2.593 -22.608 1.00 95.25 229 PRO A N 1
ATOM 1788 C CA . PRO A 1 229 ? 5.069 -1.920 -21.326 1.00 95.25 229 PRO A CA 1
ATOM 1789 C C . PRO A 1 229 ? 3.617 -1.486 -21.143 1.00 95.25 229 PRO A C 1
ATOM 1791 O O . PRO A 1 229 ? 3.029 -0.836 -22.013 1.00 95.25 229 PRO A O 1
ATOM 1794 N N . VAL A 1 230 ? 3.022 -1.854 -20.012 1.00 94.31 230 VAL A N 1
ATOM 1795 C CA . VAL A 1 230 ? 1.688 -1.370 -19.652 1.00 94.31 230 VAL A CA 1
ATOM 1796 C C . VAL A 1 230 ? 1.788 -0.050 -18.911 1.00 94.31 230 VAL A C 1
ATOM 1798 O O . VAL A 1 230 ? 2.694 0.169 -18.110 1.00 94.31 230 VAL A O 1
ATOM 1801 N N . LYS A 1 231 ? 0.795 0.796 -19.157 1.00 92.31 231 LYS A N 1
ATOM 1802 C CA . LYS A 1 231 ? 0.575 2.022 -18.404 1.00 92.31 231 LYS A CA 1
ATOM 1803 C C . LYS A 1 231 ? -0.380 1.760 -17.256 1.00 92.31 231 LYS A C 1
ATOM 1805 O O . LYS A 1 231 ? -1.367 1.039 -17.425 1.00 92.31 231 LYS A O 1
ATOM 1810 N N . VAL A 1 232 ? -0.092 2.341 -16.102 1.00 89.94 232 VAL A N 1
ATOM 1811 C CA . VAL A 1 232 ? -0.910 2.178 -14.901 1.00 89.94 232 VAL A CA 1
ATOM 1812 C C . VAL A 1 232 ? -1.735 3.435 -14.703 1.00 89.94 232 VAL A C 1
ATOM 1814 O O . VAL A 1 232 ? -1.188 4.524 -14.599 1.00 89.94 232 VAL A O 1
ATOM 1817 N N . PHE A 1 233 ? -3.050 3.285 -14.603 1.00 90.38 233 PHE A N 1
ATOM 1818 C CA . PHE A 1 233 ? -3.966 4.387 -14.331 1.00 90.38 233 PHE A CA 1
ATOM 1819 C C . PHE A 1 233 ? -4.722 4.093 -13.043 1.00 90.38 233 PHE A C 1
ATOM 1821 O O . PHE A 1 233 ? -5.233 2.987 -12.865 1.00 90.38 233 PHE A O 1
ATOM 1828 N N . ILE A 1 234 ? -4.821 5.092 -12.171 1.00 87.44 234 ILE A N 1
ATOM 1829 C CA . ILE A 1 234 ? -5.723 5.062 -11.023 1.00 87.44 234 ILE A CA 1
ATOM 1830 C C . ILE A 1 234 ? -6.796 6.110 -11.270 1.00 87.44 234 ILE A C 1
ATOM 1832 O O . ILE A 1 234 ? -6.489 7.270 -11.548 1.00 87.44 234 ILE A O 1
ATOM 1836 N N . ALA A 1 235 ? -8.046 5.662 -11.232 1.00 86.19 235 ALA A N 1
ATOM 1837 C CA . ALA A 1 235 ? -9.204 6.515 -11.407 1.00 86.19 235 ALA A CA 1
ATOM 1838 C C . ALA A 1 235 ? -9.700 6.994 -10.045 1.00 86.19 235 ALA A C 1
ATOM 1840 O O . ALA A 1 235 ? -9.820 6.203 -9.109 1.00 86.19 235 ALA A O 1
ATOM 1841 N N . ASP A 1 236 ? -10.028 8.276 -9.981 1.00 86.44 236 ASP A N 1
ATOM 1842 C CA . ASP A 1 236 ? -10.807 8.861 -8.906 1.00 86.44 236 ASP A CA 1
ATOM 1843 C C . ASP A 1 236 ? -12.261 8.959 -9.374 1.00 86.44 236 ASP A C 1
ATOM 1845 O O . ASP A 1 236 ? -12.557 9.573 -10.398 1.00 86.44 236 ASP A O 1
ATOM 1849 N N . VAL A 1 237 ? -13.170 8.312 -8.648 1.00 87.81 237 VAL A N 1
ATOM 1850 C CA . VAL A 1 237 ? -14.604 8.319 -8.977 1.00 87.81 237 VAL A CA 1
ATOM 1851 C C . VAL A 1 237 ? -15.251 9.685 -8.727 1.00 87.81 237 VAL A C 1
ATOM 1853 O O . VAL A 1 237 ? -16.325 9.963 -9.255 1.00 87.81 237 VAL A O 1
ATOM 1856 N N . THR A 1 238 ? -14.604 10.525 -7.923 1.00 85.62 238 THR A N 1
ATOM 1857 C CA . THR A 1 238 ? -15.047 11.880 -7.594 1.00 85.62 238 THR A CA 1
ATOM 1858 C C . THR A 1 238 ? -14.451 12.940 -8.514 1.00 85.62 238 THR A C 1
ATOM 1860 O O . THR A 1 238 ? -14.834 14.103 -8.403 1.00 85.62 238 THR A O 1
ATOM 1863 N N . ASP A 1 239 ? -13.579 12.549 -9.452 1.00 86.75 239 ASP A N 1
ATOM 1864 C CA . ASP A 1 239 ? -12.954 13.484 -10.383 1.00 86.75 239 ASP A CA 1
ATOM 1865 C C . ASP A 1 239 ? -14.004 14.249 -11.196 1.00 86.75 239 ASP A C 1
ATOM 1867 O O . ASP A 1 239 ? -14.759 13.681 -11.990 1.00 86.75 239 ASP A O 1
ATOM 1871 N N . THR A 1 240 ? -14.025 15.569 -11.022 1.00 85.50 240 THR A N 1
ATOM 1872 C CA . THR A 1 240 ? -14.969 16.464 -11.703 1.00 85.50 240 THR A CA 1
ATOM 1873 C C . THR A 1 240 ? -14.567 16.773 -13.145 1.00 85.50 240 THR A C 1
ATOM 1875 O O . THR A 1 240 ? -15.353 17.347 -13.900 1.00 85.50 240 THR A O 1
ATOM 1878 N N . GLY A 1 241 ? -13.341 16.425 -13.546 1.00 81.94 241 GLY A N 1
ATOM 1879 C CA . GLY A 1 241 ? -12.771 16.809 -14.837 1.00 81.94 241 GLY A CA 1
ATOM 1880 C C . GLY A 1 241 ? -12.295 18.266 -14.901 1.00 81.94 241 GLY A C 1
ATOM 1881 O O . GLY A 1 241 ? -11.750 18.677 -15.926 1.00 81.94 241 GLY A O 1
ATOM 1882 N N . GLU A 1 242 ? -12.449 19.046 -13.825 1.00 80.25 242 GLU A N 1
ATOM 1883 C CA . GLU A 1 242 ? -11.940 20.416 -13.744 1.00 80.25 242 GLU A CA 1
ATOM 1884 C C . GLU A 1 242 ? -10.412 20.415 -13.650 1.00 80.25 242 GLU A C 1
ATOM 1886 O O . GLU A 1 242 ? -9.814 19.656 -12.880 1.00 80.25 242 GLU A O 1
ATOM 1891 N N . ARG A 1 243 ? -9.765 21.241 -14.475 1.00 77.31 243 ARG A N 1
ATOM 1892 C CA . ARG A 1 243 ? -8.307 21.360 -14.541 1.00 77.31 243 ARG A CA 1
ATOM 1893 C C . ARG A 1 243 ? -7.945 22.832 -14.549 1.00 77.31 243 ARG A C 1
ATOM 1895 O O . ARG A 1 243 ? -8.317 23.538 -15.486 1.00 77.31 243 ARG A O 1
ATOM 1902 N N . ASP A 1 244 ? -7.208 23.271 -13.538 1.00 65.50 244 ASP A N 1
ATOM 1903 C CA . ASP A 1 244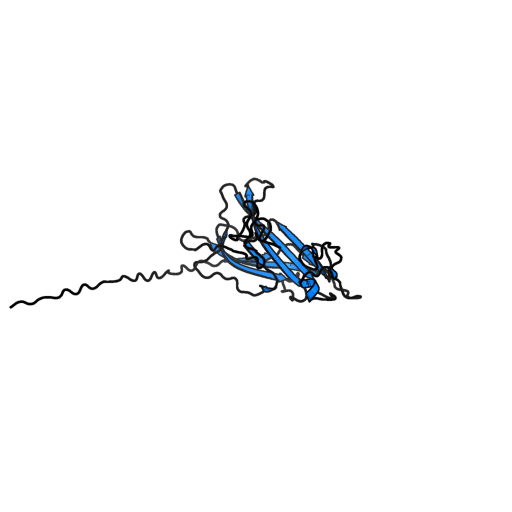 ? -6.508 24.548 -13.595 1.00 65.50 244 ASP A CA 1
ATOM 1904 C C . ASP A 1 244 ? -5.067 24.290 -14.054 1.00 65.50 244 ASP A C 1
ATOM 1906 O O . ASP A 1 244 ? -4.518 23.215 -13.806 1.00 65.50 244 ASP A O 1
ATOM 1910 N N . MET A 1 245 ? -4.439 25.229 -14.767 1.00 55.47 245 MET A N 1
ATOM 1911 C CA . MET A 1 245 ? -3.183 24.976 -15.512 1.00 55.47 245 MET A CA 1
ATOM 1912 C C . MET A 1 245 ? -1.970 24.572 -14.644 1.00 55.47 245 MET A C 1
ATOM 1914 O O . MET A 1 245 ? -0.891 24.316 -15.178 1.00 55.47 245 MET A O 1
ATOM 1918 N N . THR A 1 246 ? -2.127 24.510 -13.322 1.00 56.22 246 THR A N 1
ATOM 1919 C CA . THR A 1 246 ? -1.077 24.185 -12.351 1.00 56.22 246 THR A CA 1
ATOM 1920 C C . THR A 1 246 ? -1.473 23.124 -11.323 1.00 56.22 246 THR A C 1
ATOM 1922 O O . THR A 1 246 ? -0.593 22.639 -10.617 1.00 56.22 246 THR A O 1
ATOM 1925 N N . GLU A 1 247 ? -2.751 22.737 -11.229 1.00 56.53 247 GLU A N 1
ATOM 1926 C CA . GLU A 1 247 ? -3.241 21.812 -10.201 1.00 56.53 247 GLU A CA 1
ATOM 1927 C C . GLU A 1 247 ? -4.332 20.879 -10.744 1.00 56.53 247 GLU A C 1
ATOM 1929 O O . GLU A 1 247 ? -5.230 21.273 -11.490 1.00 56.53 247 GLU A O 1
ATOM 1934 N N . THR A 1 248 ? -4.277 19.613 -10.327 1.00 61.00 248 THR A N 1
ATOM 1935 C CA . THR A 1 248 ? -5.342 18.626 -10.540 1.00 61.00 248 THR A CA 1
ATOM 1936 C C . THR A 1 248 ? -6.467 18.882 -9.536 1.00 61.00 248 THR A C 1
ATOM 1938 O O . THR A 1 248 ? -6.709 18.065 -8.652 1.00 61.00 248 THR A O 1
ATOM 1941 N N . THR A 1 249 ? -7.109 20.048 -9.638 1.00 64.06 249 THR A N 1
ATOM 1942 C CA . THR A 1 249 ? -8.148 20.527 -8.708 1.00 64.06 249 THR A CA 1
ATOM 1943 C C . THR A 1 249 ? -9.391 19.641 -8.681 1.00 64.06 249 THR A C 1
ATOM 1945 O O . THR A 1 249 ? -10.098 19.615 -7.678 1.00 64.06 249 THR A O 1
ATOM 1948 N N . GLY A 1 250 ? -9.644 18.895 -9.760 1.00 74.75 250 GLY A N 1
ATOM 1949 C CA . GLY A 1 250 ? -10.780 17.982 -9.847 1.00 74.75 250 GLY A CA 1
ATOM 1950 C C . GLY A 1 250 ? -10.645 16.688 -9.042 1.00 74.75 250 GLY A C 1
ATOM 1951 O O . GLY A 1 250 ? -11.674 16.103 -8.729 1.00 74.75 250 GLY A O 1
ATOM 1952 N N . CYS A 1 251 ? -9.430 16.245 -8.691 1.00 82.69 251 CYS A N 1
ATOM 1953 C CA . CYS A 1 251 ? -9.234 14.989 -7.955 1.00 82.69 251 CYS A CA 1
ATOM 1954 C C . CYS A 1 251 ? -9.226 15.212 -6.434 1.00 82.69 251 CYS A C 1
ATOM 1956 O O . CYS A 1 251 ? -8.668 16.200 -5.952 1.00 82.69 251 CYS A O 1
ATOM 1958 N N . GLN A 1 252 ? -9.782 14.269 -5.674 1.00 73.38 252 GLN A N 1
ATOM 1959 C CA . GLN A 1 252 ? -9.903 14.312 -4.216 1.00 73.38 252 GLN A CA 1
ATOM 1960 C C . GLN A 1 252 ? -9.493 12.975 -3.568 1.00 73.38 252 GLN A C 1
ATOM 1962 O O . GLN A 1 252 ? -9.494 11.921 -4.203 1.00 73.38 252 GLN A O 1
ATOM 1967 N N . VAL A 1 253 ? -9.106 13.031 -2.287 1.00 64.31 253 VAL A N 1
ATOM 1968 C CA . VAL A 1 253 ? -8.825 11.866 -1.420 1.00 64.31 253 VAL A CA 1
ATOM 1969 C C . VAL A 1 253 ? -9.436 12.095 -0.047 1.00 64.31 253 VAL A C 1
ATOM 1971 O O . VAL A 1 253 ? -9.299 13.231 0.469 1.00 64.31 253 VAL A O 1
#

InterPro domains:
  IPR011692 Stress up-regulated Nod 19 [PF07712] (26-252)
  IPR011692 Stress up-regulated Nod 19 [PTHR33390] (10-247)

Radius of gyration: 24.97 Å; chains: 1; bounding box: 45×45×114 Å

pLDDT: mean 86.52, std 15.0, range [39.69, 97.88]